Protein AF-A0A9N9ERG3-F1 (afdb_monomer)

Mean predicted aligned error: 7.63 Å

Radius of gyration: 19.67 Å; Cα contacts (8 Å, |Δi|>4): 181; chains: 1; bounding box: 53×33×53 Å

Structure (mmCIF, N/CA/C/O backbone):
data_AF-A0A9N9ERG3-F1
#
_entry.id   AF-A0A9N9ERG3-F1
#
loop_
_atom_site.group_PDB
_atom_site.id
_atom_site.type_symbol
_atom_site.label_atom_id
_atom_site.label_alt_id
_atom_site.label_comp_id
_atom_site.label_asym_id
_atom_site.label_entity_id
_atom_site.label_seq_id
_atom_site.pdbx_PDB_ins_code
_atom_site.Cartn_x
_atom_site.Cartn_y
_atom_site.Cartn_z
_atom_site.occupancy
_atom_site.B_iso_or_equiv
_atom_site.auth_seq_id
_atom_site.auth_comp_id
_atom_site.auth_asym_id
_atom_site.auth_atom_id
_atom_site.pdbx_PDB_model_num
ATOM 1 N N . MET A 1 1 ? -35.245 -17.825 -0.529 1.00 49.09 1 MET A N 1
ATOM 2 C CA . MET A 1 1 ? -34.546 -16.523 -0.475 1.00 49.09 1 MET A CA 1
ATOM 3 C C . MET A 1 1 ? -33.061 -16.810 -0.666 1.00 49.09 1 MET A C 1
ATOM 5 O O . MET A 1 1 ? -32.496 -17.499 0.174 1.00 49.09 1 MET A O 1
ATOM 9 N N . ILE A 1 2 ? -32.459 -16.436 -1.801 1.00 51.34 2 ILE A N 1
ATOM 10 C CA . ILE A 1 2 ? -31.019 -16.664 -2.017 1.00 51.34 2 ILE A CA 1
ATOM 11 C C . ILE A 1 2 ? -30.280 -15.790 -1.007 1.00 51.34 2 ILE A C 1
ATOM 13 O O . ILE A 1 2 ? -30.484 -14.579 -0.971 1.00 51.34 2 ILE A O 1
ATOM 17 N N . ASN A 1 3 ? -29.478 -16.407 -0.142 1.00 71.06 3 ASN A N 1
ATOM 18 C CA . ASN A 1 3 ? -28.693 -15.669 0.836 1.00 71.06 3 ASN A CA 1
ATOM 19 C C . ASN A 1 3 ? -27.702 -14.776 0.073 1.00 71.06 3 ASN A C 1
ATOM 21 O O . ASN A 1 3 ? -26.890 -15.270 -0.711 1.00 71.06 3 ASN A O 1
ATOM 25 N N . TYR A 1 4 ? -27.812 -13.463 0.294 1.00 69.50 4 TYR A N 1
ATOM 26 C CA . TYR A 1 4 ? -27.051 -12.407 -0.382 1.00 69.50 4 TYR A CA 1
ATOM 27 C C . TYR A 1 4 ? -25.543 -12.691 -0.424 1.00 69.50 4 TYR A C 1
ATOM 29 O O . TYR A 1 4 ? -24.882 -12.372 -1.408 1.00 69.50 4 TYR A O 1
ATOM 37 N N . ARG A 1 5 ? -25.009 -13.390 0.587 1.00 56.59 5 ARG A N 1
ATOM 38 C CA . ARG A 1 5 ? -23.606 -13.821 0.629 1.00 56.59 5 ARG A CA 1
ATOM 39 C C . ARG A 1 5 ? -23.226 -14.709 -0.560 1.00 56.59 5 ARG A C 1
ATOM 41 O O . ARG A 1 5 ? -22.202 -14.461 -1.180 1.00 56.59 5 ARG A O 1
ATOM 48 N N . TYR A 1 6 ? -24.062 -15.683 -0.930 1.00 62.88 6 TYR A N 1
ATOM 49 C CA . TYR A 1 6 ? -23.791 -16.554 -2.081 1.00 62.88 6 TYR A CA 1
ATOM 50 C C . TYR A 1 6 ? -23.903 -15.811 -3.408 1.00 62.88 6 TYR A C 1
ATOM 52 O O . TYR A 1 6 ? -23.139 -16.094 -4.323 1.00 62.88 6 TYR A O 1
ATOM 60 N N . PHE A 1 7 ? -24.821 -14.847 -3.507 1.00 69.75 7 PHE A N 1
ATOM 61 C CA . PHE A 1 7 ? -24.949 -14.016 -4.700 1.00 69.75 7 PHE A CA 1
ATOM 62 C C . PHE A 1 7 ? -23.702 -13.146 -4.906 1.00 69.75 7 PHE A C 1
ATOM 64 O O . PHE A 1 7 ? -23.138 -13.140 -5.996 1.00 69.75 7 PHE A O 1
ATOM 71 N N . VAL A 1 8 ? -23.210 -12.493 -3.849 1.00 67.94 8 VAL A N 1
ATOM 72 C CA . VAL A 1 8 ? -21.970 -11.702 -3.899 1.00 67.94 8 VAL A CA 1
ATOM 73 C C . VAL A 1 8 ? -20.762 -12.580 -4.229 1.00 67.94 8 VAL A C 1
ATOM 75 O O . VAL A 1 8 ? -19.983 -12.227 -5.111 1.00 67.94 8 VAL A O 1
ATOM 78 N N . SER A 1 9 ? -20.623 -13.747 -3.590 1.00 65.50 9 SER A N 1
ATOM 79 C CA . SER A 1 9 ? -19.542 -14.690 -3.908 1.00 65.50 9 SER A CA 1
ATOM 80 C C . SER A 1 9 ? -19.610 -15.184 -5.354 1.00 65.50 9 SER A C 1
ATOM 82 O O . SER A 1 9 ? -18.578 -15.287 -6.009 1.00 65.50 9 SER A O 1
ATOM 84 N N . PHE A 1 10 ? -20.807 -15.453 -5.875 1.00 73.06 10 PHE A N 1
ATOM 85 C CA . PHE A 1 10 ? -20.999 -15.861 -7.263 1.00 73.06 10 PHE A CA 1
ATOM 86 C C . PHE A 1 10 ? -20.605 -14.751 -8.243 1.00 73.06 10 PHE A C 1
ATOM 88 O O . PHE A 1 10 ? -19.828 -15.004 -9.158 1.00 73.06 10 PHE A O 1
ATOM 95 N N . VAL A 1 11 ? -21.071 -13.517 -8.024 1.00 74.12 11 VAL A N 1
ATOM 96 C CA . VAL A 1 11 ? -20.697 -12.360 -8.855 1.00 74.12 11 VAL A CA 1
ATOM 97 C C . VAL A 1 11 ? -19.183 -12.145 -8.832 1.00 74.12 11 VAL A C 1
ATOM 99 O O . VAL A 1 11 ? -18.580 -11.967 -9.887 1.00 74.12 11 VAL A O 1
ATOM 102 N N . PHE A 1 12 ? -18.552 -12.239 -7.660 1.00 73.06 12 PHE A N 1
ATOM 103 C CA . PHE A 1 12 ? -17.100 -12.137 -7.531 1.00 73.06 12 PHE A CA 1
ATOM 104 C C . PHE A 1 12 ? -16.368 -13.224 -8.330 1.00 73.06 12 PHE A C 1
ATOM 106 O O . PHE A 1 12 ? -15.439 -12.914 -9.069 1.00 73.06 12 PHE A O 1
ATOM 113 N N . LEU A 1 13 ? -16.803 -14.485 -8.238 1.00 73.69 13 LEU A N 1
ATOM 114 C CA . LEU A 1 13 ? -16.203 -15.593 -8.989 1.00 73.69 13 LEU A CA 1
ATOM 115 C C . LEU A 1 13 ? -16.383 -15.441 -10.504 1.00 73.69 13 LEU A C 1
ATOM 117 O O . LEU A 1 13 ? -15.464 -15.760 -11.253 1.00 73.69 13 LEU A O 1
ATOM 121 N N . VAL A 1 14 ? -17.530 -14.931 -10.959 1.00 77.38 14 VAL A N 1
ATOM 122 C CA . VAL A 1 14 ? -17.774 -14.641 -12.380 1.00 77.38 14 VAL A CA 1
ATOM 123 C C . VAL A 1 14 ? -16.864 -13.515 -12.870 1.00 77.38 14 VAL A C 1
ATOM 125 O O . VAL A 1 14 ? -16.261 -13.650 -13.932 1.00 77.38 14 VAL A O 1
ATOM 128 N N . LEU A 1 15 ? -16.713 -12.435 -12.097 1.00 72.81 15 LEU A N 1
ATOM 129 C CA . LEU A 1 15 ? -15.811 -11.331 -12.437 1.00 72.81 15 LEU A CA 1
ATOM 130 C C . LEU A 1 15 ? -14.350 -11.789 -12.459 1.00 72.81 15 LEU A C 1
ATOM 132 O O . LEU A 1 15 ? -13.647 -11.537 -13.435 1.00 72.81 15 LEU A O 1
ATOM 136 N N . LEU A 1 16 ? -13.913 -12.525 -11.435 1.00 72.38 16 LEU A N 1
ATOM 137 C CA . LEU A 1 16 ? -12.571 -13.098 -11.366 1.00 72.38 16 LEU A CA 1
ATOM 138 C C . LEU A 1 16 ? -12.318 -14.054 -12.539 1.00 72.38 16 LEU A C 1
ATOM 140 O O . LEU A 1 16 ? -11.294 -13.950 -13.207 1.00 72.38 16 LEU A O 1
ATOM 144 N N . GLY A 1 17 ? -13.266 -14.946 -12.829 1.00 74.81 17 GLY A N 1
ATOM 145 C CA . GLY A 1 17 ? -13.205 -15.858 -13.969 1.00 74.81 17 GLY A CA 1
ATOM 146 C C . GLY A 1 17 ? -13.148 -15.120 -15.306 1.00 74.81 17 GLY A C 1
ATOM 147 O O . GLY A 1 17 ? -12.366 -15.500 -16.172 1.00 74.81 17 GLY A O 1
ATOM 148 N N . GLY A 1 18 ? -13.905 -14.031 -15.461 1.00 74.94 18 GLY A N 1
ATOM 149 C CA . GLY A 1 18 ? -13.865 -13.168 -16.642 1.00 74.94 18 GLY A CA 1
ATOM 150 C C . GLY A 1 18 ? -12.514 -12.474 -16.826 1.00 74.94 18 GLY A C 1
ATOM 151 O O . GLY A 1 18 ? -11.973 -12.474 -17.932 1.00 74.94 18 GLY A O 1
ATOM 152 N N . VAL A 1 19 ? -11.923 -11.953 -15.746 1.00 68.88 19 VAL A N 1
ATOM 153 C CA . VAL A 1 19 ? -10.570 -11.373 -15.764 1.00 68.88 19 VAL A CA 1
ATOM 154 C C . VAL A 1 19 ? -9.543 -12.440 -16.146 1.00 68.88 19 VAL A C 1
ATOM 156 O O . VAL A 1 19 ? -8.759 -12.225 -17.069 1.00 68.88 19 VAL A O 1
ATOM 159 N N . LEU A 1 20 ? -9.595 -13.623 -15.528 1.00 71.94 20 LEU A N 1
ATOM 160 C CA . LEU A 1 20 ? -8.693 -14.731 -15.850 1.00 71.94 20 LEU A CA 1
ATOM 161 C C . LEU A 1 20 ? -8.855 -15.224 -17.296 1.00 71.94 20 LEU A C 1
ATOM 163 O O . LEU A 1 20 ? -7.867 -15.505 -17.969 1.00 71.94 20 LEU A O 1
ATOM 167 N N . PHE A 1 21 ? -10.085 -15.290 -17.805 1.00 75.62 21 PHE A N 1
ATOM 168 C CA . PHE A 1 21 ? -10.362 -15.684 -19.184 1.00 75.62 21 PHE A CA 1
ATOM 169 C C . PHE A 1 21 ? -9.862 -14.643 -20.191 1.00 75.62 21 PHE A C 1
ATOM 171 O O . PHE A 1 21 ? -9.368 -15.015 -21.255 1.00 75.62 21 PHE A O 1
ATOM 178 N N . SER A 1 22 ? -9.898 -13.350 -19.850 1.00 69.44 22 SER A N 1
ATOM 179 C CA . SER A 1 22 ? -9.386 -12.287 -20.725 1.00 69.44 22 SER A CA 1
ATOM 180 C C . SER A 1 22 ? -7.892 -12.456 -21.051 1.00 69.44 22 SER A C 1
ATOM 182 O O . SER A 1 22 ? -7.466 -12.171 -22.171 1.00 69.44 22 SER A O 1
ATOM 184 N N . PHE A 1 23 ? -7.117 -13.048 -20.137 1.00 68.44 23 PHE A N 1
ATOM 185 C CA . PHE A 1 23 ? -5.710 -13.399 -20.351 1.00 68.44 23 PHE A CA 1
ATOM 186 C C . PHE A 1 23 ? -5.481 -14.523 -21.363 1.00 68.44 23 PHE A C 1
ATOM 188 O O . PHE A 1 23 ? -4.406 -14.575 -21.958 1.00 68.44 23 PHE A O 1
ATOM 195 N N . SER A 1 24 ? -6.466 -15.400 -21.580 1.00 71.62 24 SER A N 1
ATOM 196 C CA . SER A 1 24 ? -6.374 -16.467 -22.590 1.00 71.62 24 SER A CA 1
ATOM 197 C C . SER A 1 24 ? -6.547 -15.948 -24.021 1.00 71.62 24 SER A C 1
ATOM 199 O O . SER A 1 24 ? -6.093 -16.582 -24.969 1.00 71.62 24 SER A O 1
ATOM 201 N N . ILE A 1 25 ? -7.176 -14.777 -24.172 1.00 72.81 25 ILE A N 1
ATOM 202 C CA . ILE A 1 25 ? -7.457 -14.132 -25.464 1.00 72.81 25 ILE A CA 1
ATOM 203 C C . ILE A 1 25 ? -6.421 -13.034 -25.769 1.00 72.81 25 ILE A C 1
ATOM 205 O O . ILE A 1 25 ? -6.227 -12.651 -26.925 1.00 72.81 25 ILE A O 1
ATOM 209 N N . ALA A 1 26 ? -5.734 -12.518 -24.746 1.00 69.19 26 ALA A N 1
ATOM 210 C CA . ALA A 1 26 ? -4.738 -11.467 -24.899 1.00 69.19 26 ALA A CA 1
ATOM 211 C C . ALA A 1 26 ? -3.523 -11.945 -25.714 1.00 69.19 26 ALA A C 1
ATOM 213 O O . ALA A 1 26 ? -2.863 -12.927 -25.376 1.00 69.19 26 ALA A O 1
ATOM 214 N N . ASN A 1 27 ? -3.180 -11.211 -26.777 1.00 74.94 27 ASN A N 1
ATOM 215 C CA . ASN A 1 27 ? -1.978 -11.496 -27.554 1.00 74.94 27 ASN A CA 1
ATOM 216 C C . ASN A 1 27 ? -0.732 -10.938 -26.847 1.00 74.94 27 ASN A C 1
ATOM 218 O O . ASN A 1 27 ? -0.372 -9.770 -27.015 1.00 74.94 27 ASN A O 1
ATOM 222 N N . LEU A 1 28 ? -0.071 -11.799 -26.077 1.00 71.62 28 LEU A N 1
ATOM 223 C CA . LEU A 1 28 ? 1.126 -11.475 -25.297 1.00 71.62 28 LEU A CA 1
ATOM 224 C C . LEU A 1 28 ? 2.304 -11.004 -26.147 1.00 71.62 28 LEU A C 1
ATOM 226 O O . LEU A 1 28 ? 3.124 -10.231 -25.665 1.00 71.62 28 LEU A O 1
ATOM 230 N N . SER A 1 29 ? 2.381 -11.413 -27.417 1.00 72.25 29 SER A N 1
ATOM 231 C CA . SER A 1 29 ? 3.496 -11.039 -28.294 1.00 72.25 29 SER A CA 1
ATOM 232 C C . SER A 1 29 ? 3.516 -9.545 -28.630 1.00 72.25 29 SER A C 1
ATOM 234 O O . SER A 1 29 ? 4.477 -9.065 -29.224 1.00 72.25 29 SER A O 1
ATOM 236 N N . LYS A 1 30 ? 2.437 -8.819 -28.313 1.00 79.94 30 LYS A N 1
ATOM 237 C CA . LYS A 1 30 ? 2.329 -7.370 -28.507 1.00 79.94 30 LYS A CA 1
ATOM 238 C C . LYS A 1 30 ? 2.752 -6.566 -27.278 1.00 79.94 30 LYS A C 1
ATOM 240 O O . LYS A 1 30 ? 2.826 -5.344 -27.379 1.00 79.94 30 LYS A O 1
ATOM 245 N N . PHE A 1 31 ? 2.994 -7.210 -26.134 1.00 80.19 31 PHE A N 1
ATOM 246 C CA . PHE A 1 31 ? 3.440 -6.491 -24.946 1.00 80.19 31 PHE A CA 1
ATOM 247 C C . PHE A 1 31 ? 4.912 -6.106 -25.089 1.00 80.19 31 PHE A C 1
ATOM 249 O O . PHE A 1 31 ? 5.731 -6.956 -25.444 1.00 80.19 31 PHE A O 1
ATOM 256 N N . PRO A 1 32 ? 5.260 -4.838 -24.821 1.00 83.50 32 PRO A N 1
ATOM 257 C CA . PRO A 1 32 ? 6.648 -4.419 -24.831 1.00 83.50 32 PRO A CA 1
ATOM 258 C C . PRO A 1 32 ? 7.428 -5.150 -23.737 1.00 83.50 32 PRO A C 1
ATOM 260 O O . PRO A 1 32 ? 6.878 -5.539 -22.698 1.00 83.50 32 PRO A O 1
ATOM 263 N N . SER A 1 33 ? 8.723 -5.325 -23.984 1.00 84.94 33 SER A N 1
ATOM 264 C CA . SER A 1 33 ? 9.629 -5.866 -22.981 1.00 84.94 33 SER A CA 1
ATOM 265 C C . SER A 1 33 ? 9.679 -4.939 -21.762 1.00 84.94 33 SER A C 1
ATOM 267 O O . SER A 1 33 ? 9.685 -3.714 -21.930 1.00 84.94 33 SER A O 1
ATOM 269 N N . PRO A 1 34 ? 9.723 -5.505 -20.548 1.00 85.12 34 PRO A N 1
ATOM 270 C CA . PRO A 1 34 ? 9.897 -4.720 -19.339 1.00 85.12 34 PRO A CA 1
ATOM 271 C C . PRO A 1 34 ? 11.279 -4.063 -19.323 1.00 85.12 34 PRO A C 1
ATOM 273 O O . PRO A 1 34 ? 12.239 -4.606 -19.879 1.00 85.12 34 PRO A O 1
ATOM 276 N N . VAL A 1 35 ? 11.383 -2.905 -18.673 1.00 90.00 35 VAL A N 1
ATOM 277 C CA . VAL A 1 35 ? 12.678 -2.283 -18.369 1.00 90.00 35 VAL A CA 1
ATOM 278 C C . VAL A 1 35 ? 13.158 -2.708 -16.985 1.00 90.00 35 VAL A C 1
ATOM 280 O O . VAL A 1 35 ? 12.412 -3.301 -16.209 1.00 90.00 35 VAL A O 1
ATOM 283 N N . ASN A 1 36 ? 14.420 -2.429 -16.673 1.00 91.38 36 ASN A N 1
ATOM 284 C CA . ASN A 1 36 ? 14.953 -2.658 -15.337 1.00 91.38 36 ASN A CA 1
ATOM 285 C C . ASN A 1 36 ? 14.873 -1.378 -14.503 1.00 91.38 36 ASN A C 1
ATOM 287 O O . ASN A 1 36 ? 15.086 -0.278 -15.015 1.00 91.38 36 ASN A O 1
ATOM 291 N N . ALA A 1 37 ? 14.634 -1.539 -13.204 1.00 87.62 37 ALA A N 1
ATOM 292 C CA . ALA A 1 37 ? 14.631 -0.455 -12.237 1.00 87.62 37 ALA A CA 1
ATOM 293 C C . ALA A 1 37 ? 15.997 0.240 -12.213 1.00 87.62 37 ALA A C 1
ATOM 295 O O . ALA A 1 37 ? 17.037 -0.418 -12.151 1.00 87.62 37 ALA A O 1
ATOM 296 N N . THR A 1 38 ? 16.006 1.571 -12.186 1.00 85.62 38 THR A N 1
ATOM 297 C CA . THR A 1 38 ? 17.251 2.360 -12.245 1.00 85.62 38 THR A CA 1
ATOM 298 C C . THR A 1 38 ? 18.206 2.095 -11.079 1.00 85.62 38 THR A C 1
ATOM 300 O O . THR A 1 38 ? 19.417 2.072 -11.284 1.00 85.62 38 THR A O 1
ATOM 303 N N . LEU A 1 39 ? 17.690 1.883 -9.863 1.00 87.06 39 LEU A N 1
ATOM 304 C CA . LEU A 1 39 ? 18.520 1.722 -8.661 1.00 87.06 39 LEU A CA 1
ATOM 305 C C . LEU A 1 39 ? 18.936 0.276 -8.376 1.00 87.06 39 LEU A C 1
ATOM 307 O O . LEU A 1 39 ? 20.017 0.046 -7.841 1.00 87.06 39 LEU A O 1
ATOM 311 N N . THR A 1 40 ? 18.086 -0.699 -8.698 1.00 88.69 40 THR A N 1
ATOM 312 C CA . THR A 1 40 ? 18.303 -2.106 -8.311 1.00 88.69 40 THR A CA 1
ATOM 313 C C . THR A 1 40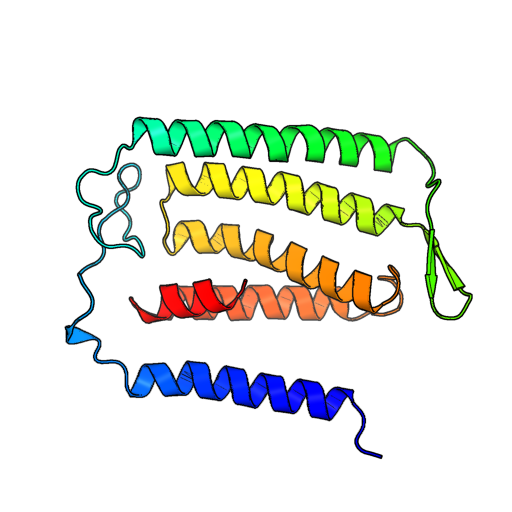 ? 18.527 -3.038 -9.495 1.00 88.69 40 THR A C 1
ATOM 315 O O . THR A 1 40 ? 18.936 -4.181 -9.302 1.00 88.69 40 THR A O 1
ATOM 318 N N . ASN A 1 41 ? 18.286 -2.558 -10.716 1.00 89.88 41 ASN A N 1
ATOM 319 C CA . ASN A 1 41 ? 18.400 -3.305 -11.964 1.00 89.88 41 ASN A CA 1
ATOM 320 C C . ASN A 1 41 ? 17.504 -4.563 -12.045 1.00 89.88 41 ASN A C 1
ATOM 322 O O . ASN A 1 41 ? 17.719 -5.417 -12.904 1.00 89.88 41 ASN A O 1
ATOM 326 N N . PHE A 1 42 ? 16.496 -4.690 -11.173 1.00 89.19 42 PHE A N 1
ATOM 327 C CA . PHE A 1 42 ? 15.490 -5.750 -11.268 1.00 89.19 42 PHE A CA 1
ATOM 328 C C . PHE A 1 42 ? 14.422 -5.419 -12.323 1.00 89.19 42 PHE A C 1
ATOM 330 O O . PHE A 1 42 ? 14.128 -4.239 -12.521 1.00 89.19 42 PHE A O 1
ATOM 337 N N . PRO A 1 43 ? 13.807 -6.429 -12.968 1.00 89.69 43 PRO A N 1
ATOM 338 C CA . PRO A 1 43 ? 12.744 -6.207 -13.948 1.00 89.69 43 PRO A CA 1
ATOM 339 C C . PRO A 1 43 ? 11.521 -5.493 -13.358 1.00 89.69 43 PRO A C 1
ATOM 341 O O . PRO A 1 43 ? 11.056 -5.848 -12.268 1.00 89.69 43 PRO A O 1
ATOM 344 N N . THR A 1 44 ? 10.973 -4.539 -14.110 1.00 91.62 44 THR A N 1
ATOM 345 C CA . THR A 1 44 ? 9.780 -3.756 -13.759 1.00 91.62 44 THR A CA 1
ATOM 346 C C . THR A 1 44 ? 8.574 -4.154 -14.611 1.00 91.62 44 THR A C 1
ATOM 348 O O . THR A 1 44 ? 8.649 -4.989 -15.508 1.00 91.62 44 THR A O 1
ATOM 351 N N . TRP A 1 45 ? 7.417 -3.588 -14.295 1.00 90.38 45 TRP A N 1
ATOM 352 C CA . TRP A 1 45 ? 6.121 -3.864 -14.905 1.00 90.38 45 TRP A CA 1
ATOM 353 C C . TRP A 1 45 ? 5.650 -2.751 -15.837 1.00 90.38 45 TRP A C 1
ATOM 355 O O . TRP A 1 45 ? 4.460 -2.628 -16.129 1.00 90.38 45 TRP A O 1
ATOM 365 N N . HIS A 1 46 ? 6.566 -1.907 -16.296 1.00 85.88 46 HIS A N 1
ATOM 366 C CA . HIS A 1 46 ? 6.267 -0.897 -17.295 1.00 85.88 46 HIS A CA 1
ATOM 367 C C . HIS A 1 46 ? 7.332 -0.920 -18.396 1.00 85.88 46 HIS A C 1
ATOM 369 O O . HIS A 1 46 ? 8.475 -1.312 -18.153 1.00 85.88 46 HIS A O 1
ATOM 375 N N . PRO A 1 47 ? 6.972 -0.521 -19.625 1.00 86.44 47 PRO A N 1
ATOM 376 C CA . PRO A 1 47 ? 7.954 -0.254 -20.664 1.00 86.44 47 PRO A CA 1
ATOM 377 C C . PRO A 1 47 ? 8.687 1.064 -20.402 1.00 86.44 47 PRO A C 1
ATOM 379 O O . PRO A 1 47 ? 8.361 1.818 -19.481 1.00 86.44 47 PRO A O 1
ATOM 382 N N . GLU A 1 48 ? 9.656 1.375 -21.258 1.00 85.50 48 GLU A N 1
ATOM 383 C CA . GLU A 1 48 ? 10.307 2.680 -21.261 1.00 85.50 48 GLU A CA 1
ATOM 384 C C . GLU A 1 48 ? 9.277 3.801 -21.485 1.00 85.50 48 GLU A C 1
ATOM 386 O O . GLU A 1 48 ? 8.504 3.784 -22.447 1.00 85.50 48 GLU A O 1
ATOM 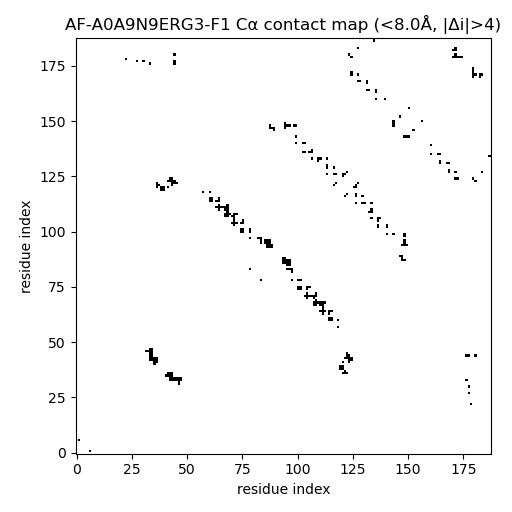391 N N . ILE A 1 49 ? 9.264 4.783 -20.582 1.00 86.06 49 ILE A N 1
ATOM 392 C CA . ILE A 1 49 ? 8.375 5.943 -20.665 1.00 86.06 49 ILE A CA 1
ATOM 393 C C . ILE A 1 49 ? 9.154 7.081 -21.325 1.00 86.06 49 ILE A C 1
ATOM 395 O O . ILE A 1 49 ? 10.070 7.656 -20.737 1.00 86.06 49 ILE A O 1
ATOM 399 N N . GLN A 1 50 ? 8.787 7.416 -22.561 1.00 88.31 50 GLN A N 1
ATOM 400 C CA . GLN A 1 50 ? 9.435 8.500 -23.298 1.00 88.31 50 GLN A CA 1
ATOM 401 C C . GLN A 1 50 ? 9.226 9.847 -22.599 1.00 88.31 50 GLN A C 1
ATOM 403 O O . GLN A 1 50 ? 8.124 10.163 -22.152 1.00 88.31 50 GLN A O 1
ATOM 408 N N . ASN A 1 51 ? 10.284 10.663 -22.550 1.00 88.94 51 ASN A N 1
ATOM 409 C CA . ASN A 1 51 ? 10.287 11.989 -21.918 1.00 88.94 51 ASN A CA 1
ATOM 410 C C . ASN A 1 51 ? 9.910 11.975 -20.424 1.00 88.94 51 ASN A C 1
ATOM 412 O O . ASN A 1 51 ? 9.380 12.959 -19.902 1.00 88.94 51 ASN A O 1
ATOM 416 N N . PHE A 1 52 ? 10.177 10.869 -19.722 1.00 88.38 52 PHE A N 1
ATOM 417 C CA . PHE A 1 52 ? 9.874 10.766 -18.301 1.00 88.38 52 PHE A CA 1
ATOM 418 C C . PHE A 1 52 ? 10.794 11.656 -17.463 1.00 88.38 52 PHE A C 1
ATOM 420 O O . PHE A 1 52 ? 12.007 11.455 -17.393 1.00 88.38 52 PHE A O 1
ATOM 427 N N . ASN A 1 53 ? 10.207 12.647 -16.795 1.00 93.50 53 ASN A N 1
ATOM 428 C CA . ASN A 1 53 ? 10.945 13.516 -15.891 1.00 93.50 53 ASN A CA 1
ATOM 429 C C . ASN A 1 53 ? 11.059 12.865 -14.504 1.00 93.50 53 ASN A C 1
ATOM 431 O O . ASN A 1 53 ? 10.200 13.053 -13.638 1.00 93.50 53 ASN A O 1
ATOM 435 N N . LEU A 1 54 ? 12.150 12.122 -14.301 1.00 90.19 54 LEU A N 1
ATOM 436 C CA . LEU A 1 54 ? 12.455 11.434 -13.041 1.00 90.19 54 LEU A CA 1
ATOM 437 C C . LEU A 1 54 ? 12.485 12.380 -11.837 1.00 90.19 54 LEU A C 1
ATOM 439 O O . LEU A 1 54 ? 12.035 12.013 -10.756 1.00 90.19 54 LEU A O 1
ATOM 443 N N . GLN A 1 55 ? 12.979 13.607 -12.018 1.00 93.69 55 GLN A N 1
ATOM 444 C CA . GLN A 1 55 ? 13.083 14.573 -10.928 1.00 93.69 55 GLN A CA 1
ATOM 445 C C . GLN A 1 55 ? 11.698 14.999 -10.430 1.00 93.69 55 GLN A C 1
ATOM 447 O O . GLN A 1 55 ? 11.444 14.947 -9.229 1.00 93.69 55 GLN A O 1
ATOM 452 N N . ILE A 1 56 ? 10.791 15.365 -11.343 1.00 95.25 56 ILE A N 1
ATOM 453 C CA . ILE A 1 56 ? 9.407 15.723 -10.994 1.00 95.25 56 ILE A CA 1
ATOM 454 C C . ILE A 1 56 ? 8.708 14.534 -10.331 1.00 95.25 56 ILE A C 1
ATOM 456 O O . ILE A 1 56 ? 8.063 14.699 -9.295 1.00 95.25 56 ILE A O 1
ATOM 460 N N . TRP A 1 57 ? 8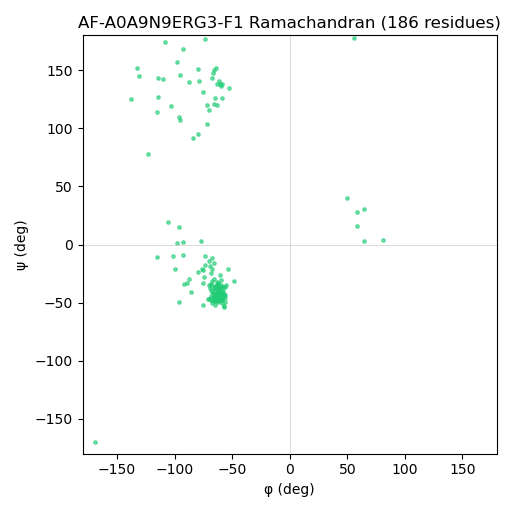.865 13.338 -10.898 1.00 91.75 57 TRP A N 1
ATOM 461 C CA . TRP A 1 57 ? 8.266 12.118 -10.366 1.00 91.75 57 TRP A CA 1
ATOM 462 C C . TRP A 1 57 ? 8.710 11.832 -8.927 1.00 91.75 57 TRP A C 1
ATOM 464 O O . TRP A 1 57 ? 7.873 11.678 -8.037 1.00 91.75 57 TRP A O 1
ATOM 474 N N . TYR A 1 58 ? 10.019 11.853 -8.665 1.00 94.00 58 TYR A N 1
ATOM 475 C CA . TYR A 1 58 ? 10.558 11.640 -7.323 1.00 94.00 58 TYR A CA 1
ATOM 476 C C . TYR A 1 58 ? 10.150 12.746 -6.350 1.00 94.00 58 TYR A C 1
ATOM 478 O O . TYR A 1 58 ? 9.824 12.443 -5.205 1.00 94.00 58 TYR A O 1
ATOM 486 N N . SER A 1 59 ? 10.089 14.010 -6.781 1.00 96.25 59 SER A N 1
ATOM 487 C CA . SER A 1 59 ? 9.587 15.098 -5.933 1.00 96.25 59 SER A CA 1
ATOM 488 C C . SER A 1 59 ? 8.134 14.875 -5.504 1.00 96.25 59 SER A C 1
ATOM 490 O O . SER A 1 59 ? 7.823 15.032 -4.322 1.00 96.25 59 SER A O 1
ATOM 492 N N . ILE A 1 60 ? 7.258 14.462 -6.426 1.00 95.69 60 ILE A N 1
ATOM 493 C CA . ILE A 1 60 ? 5.855 14.146 -6.119 1.00 95.69 60 ILE A CA 1
ATOM 494 C C . ILE A 1 60 ? 5.776 12.972 -5.142 1.00 95.69 60 ILE A C 1
ATOM 496 O O . ILE A 1 60 ? 5.050 13.046 -4.149 1.00 95.69 60 ILE A O 1
ATOM 500 N N . ILE A 1 61 ? 6.538 11.906 -5.384 1.00 95.38 61 ILE A N 1
ATOM 501 C CA . ILE A 1 61 ? 6.539 10.731 -4.512 1.00 95.38 61 ILE A CA 1
ATOM 502 C C . ILE A 1 61 ? 7.027 11.085 -3.106 1.00 95.38 61 ILE A C 1
ATOM 504 O O . ILE A 1 61 ? 6.372 10.732 -2.130 1.00 95.38 61 ILE A O 1
ATOM 508 N N . VAL A 1 62 ? 8.143 11.800 -2.968 1.00 96.38 62 VAL A N 1
ATOM 509 C CA . VAL A 1 62 ? 8.681 12.177 -1.651 1.00 96.38 62 VAL A CA 1
ATOM 510 C C . VAL A 1 62 ? 7.691 13.064 -0.897 1.00 96.38 62 VAL A C 1
ATOM 512 O O . VAL A 1 62 ? 7.415 12.823 0.279 1.00 96.38 62 VAL A O 1
ATOM 515 N N . PHE A 1 63 ? 7.110 14.055 -1.576 1.00 96.94 63 PHE A N 1
ATOM 516 C CA . PHE A 1 63 ? 6.128 14.948 -0.969 1.00 96.94 63 PHE A CA 1
ATOM 517 C C . PHE A 1 63 ? 4.870 14.198 -0.513 1.00 96.94 63 PHE A C 1
ATOM 519 O O . PHE A 1 63 ? 4.437 14.347 0.629 1.00 96.94 63 PHE A O 1
ATOM 526 N N . THR A 1 64 ? 4.306 13.343 -1.368 1.00 95.62 64 THR A N 1
ATOM 527 C CA . THR A 1 64 ? 3.127 12.532 -1.021 1.00 95.62 64 THR A CA 1
ATOM 528 C C . THR A 1 64 ? 3.429 11.526 0.087 1.00 95.62 64 THR A C 1
ATOM 530 O O . THR A 1 64 ? 2.618 11.373 0.995 1.00 95.62 64 THR A O 1
ATOM 533 N N . SER A 1 65 ? 4.618 10.918 0.090 1.00 97.38 65 SER A N 1
ATOM 534 C CA . SER A 1 65 ? 5.070 10.031 1.168 1.00 97.38 65 SER A CA 1
ATOM 535 C C . SER A 1 65 ? 5.091 10.754 2.511 1.00 97.38 65 SER A C 1
ATOM 537 O O . SER A 1 65 ? 4.586 10.235 3.505 1.00 97.38 65 SER A O 1
ATOM 539 N N . PHE A 1 66 ? 5.616 11.982 2.541 1.00 97.56 66 PHE A N 1
ATOM 540 C CA . PHE A 1 66 ? 5.635 12.812 3.743 1.00 97.56 66 PHE A CA 1
ATOM 541 C C . PHE A 1 66 ? 4.219 13.147 4.230 1.00 97.56 66 PHE A C 1
ATOM 543 O O . PHE A 1 66 ? 3.921 12.989 5.416 1.00 97.56 66 PHE A O 1
ATOM 550 N N . LEU A 1 67 ? 3.330 13.540 3.311 1.00 97.00 67 LEU A N 1
ATOM 551 C CA . LEU A 1 67 ? 1.925 13.837 3.610 1.00 97.00 67 LEU A CA 1
ATOM 552 C C . LEU A 1 67 ? 1.111 12.622 4.069 1.00 97.00 67 LEU A C 1
ATOM 554 O O . LEU A 1 67 ? 0.028 12.803 4.612 1.00 97.00 67 LEU A O 1
ATOM 558 N N . GLN A 1 68 ? 1.603 11.405 3.867 1.00 97.62 68 GLN A N 1
ATOM 559 C CA . GLN A 1 68 ? 0.963 10.184 4.350 1.00 97.62 68 GLN A CA 1
ATOM 560 C C . GLN A 1 68 ? 1.563 9.737 5.691 1.00 97.62 68 GLN A C 1
ATOM 562 O O . GLN A 1 68 ? 0.853 9.547 6.678 1.00 97.62 68 GLN A O 1
ATOM 567 N N . ILE A 1 69 ? 2.893 9.662 5.781 1.00 98.12 69 ILE A N 1
ATOM 568 C CA . ILE A 1 69 ? 3.584 9.168 6.979 1.00 98.12 69 ILE A CA 1
ATOM 569 C C . ILE A 1 69 ? 3.352 10.092 8.175 1.00 98.12 69 ILE A C 1
ATOM 571 O O . ILE A 1 69 ? 3.013 9.612 9.256 1.00 98.12 69 ILE A O 1
ATOM 575 N N . VAL A 1 70 ? 3.520 11.408 8.009 1.00 97.88 70 VAL A N 1
ATOM 576 C CA . VAL A 1 70 ? 3.448 12.341 9.144 1.00 97.88 70 VAL A CA 1
ATOM 577 C C . VAL A 1 70 ? 2.042 12.381 9.752 1.00 97.88 70 VAL A C 1
ATOM 579 O O . VAL A 1 70 ? 1.928 12.141 10.958 1.00 97.88 70 VAL A O 1
ATOM 582 N N . PRO A 1 71 ? 0.955 12.599 8.986 1.00 97.06 71 PRO A N 1
ATOM 583 C CA . PRO A 1 71 ? -0.395 12.534 9.540 1.00 97.06 71 PRO A CA 1
ATOM 584 C C . PRO A 1 71 ? -0.753 11.153 10.092 1.00 97.06 71 PRO A C 1
ATOM 586 O O . PRO A 1 71 ? -1.387 11.078 11.143 1.00 97.06 71 PRO A O 1
ATOM 589 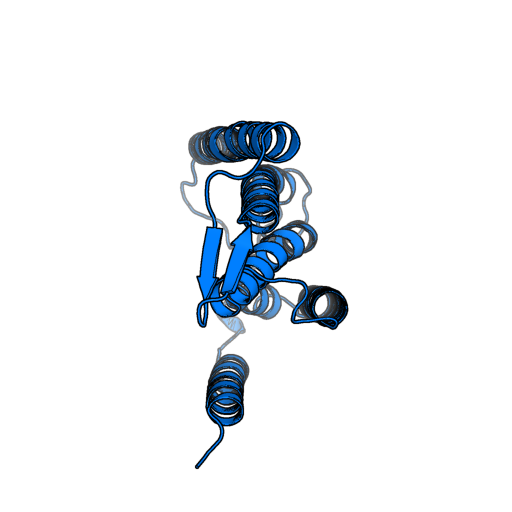N N . GLY A 1 72 ? -0.306 10.069 9.450 1.00 97.06 72 GLY A N 1
ATOM 590 C CA . GLY A 1 72 ? -0.505 8.711 9.951 1.00 97.06 72 GLY A CA 1
ATOM 591 C C . GLY A 1 72 ? 0.125 8.493 11.333 1.00 97.06 72 GLY A C 1
ATOM 592 O O . GLY A 1 72 ? -0.541 7.992 12.239 1.00 97.06 72 GLY A O 1
ATOM 593 N N . ILE A 1 73 ? 1.365 8.948 11.551 1.00 97.38 73 ILE A N 1
ATOM 594 C CA . ILE A 1 73 ? 2.030 8.897 12.866 1.00 97.38 73 ILE A CA 1
ATOM 595 C C . ILE A 1 73 ? 1.272 9.741 13.895 1.00 97.38 73 ILE A C 1
ATOM 597 O O . ILE A 1 73 ? 1.019 9.272 15.006 1.00 97.38 73 ILE A O 1
ATOM 601 N N . LEU A 1 74 ? 0.883 10.970 13.541 1.00 95.88 74 LEU A N 1
ATOM 602 C CA . LEU A 1 74 ? 0.127 11.849 14.438 1.00 95.88 74 LEU A CA 1
ATOM 603 C C . LEU A 1 74 ? -1.216 11.226 14.838 1.00 95.88 74 LEU A C 1
ATOM 605 O O . LEU A 1 74 ? -1.583 11.257 16.013 1.00 95.88 74 LEU A O 1
ATOM 609 N N . MET A 1 75 ? -1.918 10.605 13.889 1.00 93.44 75 MET A N 1
ATOM 610 C CA . MET A 1 75 ? -3.163 9.889 14.147 1.00 93.44 75 MET A CA 1
ATOM 611 C C . MET A 1 75 ? -2.931 8.676 15.050 1.00 93.44 75 MET A C 1
ATOM 613 O O . MET A 1 75 ? -3.687 8.472 16.000 1.00 93.44 75 MET A O 1
ATOM 617 N N . LEU A 1 76 ? -1.859 7.909 14.832 1.00 94.06 76 LEU A N 1
ATOM 618 C CA . LEU A 1 76 ? -1.516 6.777 15.691 1.00 94.06 76 LEU A CA 1
ATOM 619 C C . LEU A 1 76 ? -1.247 7.230 17.133 1.00 94.06 76 LEU A C 1
ATOM 621 O O . LEU A 1 76 ? -1.850 6.692 18.060 1.00 94.06 76 LEU A O 1
ATOM 625 N N . ILE A 1 77 ? -0.421 8.264 17.327 1.00 93.81 77 ILE A N 1
ATOM 626 C CA . ILE A 1 77 ? -0.148 8.858 18.647 1.00 93.81 77 ILE A CA 1
ATOM 627 C C . ILE A 1 77 ? -1.452 9.299 19.313 1.00 93.81 77 ILE A C 1
ATOM 629 O O . ILE A 1 77 ? -1.689 8.995 20.483 1.00 93.81 77 ILE A O 1
ATOM 633 N N . TRP A 1 78 ? -2.319 9.984 18.566 1.00 90.69 78 TRP A N 1
ATOM 634 C CA . TRP A 1 78 ? -3.594 10.466 19.082 1.00 90.69 78 TRP A CA 1
ATOM 635 C C . TRP A 1 78 ? -4.494 9.311 19.547 1.00 90.69 78 TRP A C 1
ATOM 637 O O . TRP A 1 78 ? -4.992 9.338 20.670 1.00 90.69 78 TRP A O 1
ATOM 647 N N . THR A 1 79 ? -4.625 8.250 18.743 1.00 89.50 79 THR A N 1
ATOM 648 C CA . THR A 1 79 ? -5.454 7.069 19.068 1.00 89.50 79 THR A CA 1
ATOM 649 C C . THR A 1 79 ? -4.917 6.201 20.208 1.00 89.50 79 THR A C 1
ATOM 651 O O . THR A 1 79 ? -5.658 5.381 20.750 1.00 89.50 79 THR A O 1
ATOM 654 N N . LEU A 1 80 ? -3.631 6.323 20.545 1.00 87.94 80 LEU A N 1
ATOM 655 C CA . LEU A 1 80 ? -3.024 5.638 21.688 1.00 87.94 80 LEU A CA 1
ATOM 656 C C . LEU A 1 80 ? -3.160 6.442 22.983 1.00 87.94 80 LEU A C 1
ATOM 658 O O . LEU A 1 80 ? -3.205 5.846 24.055 1.00 87.94 80 LEU A O 1
ATOM 662 N N . LYS A 1 81 ? -3.204 7.775 22.888 1.00 87.69 81 LYS A N 1
ATOM 663 C CA . LYS A 1 81 ? -3.190 8.676 24.045 1.00 87.69 81 LYS A CA 1
ATOM 664 C C . LYS A 1 81 ? -4.582 9.049 24.553 1.00 87.69 81 LYS A C 1
ATOM 666 O O . LYS A 1 81 ? -4.734 9.267 25.752 1.00 87.69 81 LYS A O 1
ATOM 671 N N . TYR A 1 82 ? -5.564 9.176 23.667 1.00 80.75 82 TYR A N 1
ATOM 672 C CA . TYR A 1 82 ? -6.883 9.699 24.019 1.00 80.75 82 TYR A CA 1
ATOM 673 C C . TYR A 1 82 ? -7.975 8.639 23.870 1.00 80.75 82 TYR A C 1
ATOM 675 O O . TYR A 1 82 ? -7.948 7.822 22.948 1.00 80.75 82 TYR A O 1
ATOM 683 N N . GLU A 1 83 ? -8.952 8.674 24.779 1.00 68.38 83 GLU A N 1
ATOM 684 C CA . GLU A 1 83 ? -10.173 7.878 24.661 1.00 68.38 83 GLU A CA 1
ATOM 685 C C . GLU A 1 83 ? -11.012 8.340 23.463 1.00 68.38 83 GLU A C 1
ATOM 687 O O . GLU A 1 83 ? -11.014 9.512 23.073 1.00 68.38 83 GLU A O 1
ATOM 692 N N . THR A 1 84 ? -11.713 7.398 22.837 1.00 66.44 84 THR A N 1
ATOM 693 C CA . THR A 1 84 ? -12.464 7.650 21.611 1.00 66.44 84 THR A CA 1
ATOM 694 C C . THR A 1 84 ? -13.703 8.494 21.873 1.00 66.44 84 THR A C 1
ATOM 696 O O . THR A 1 84 ? -14.629 8.065 22.552 1.00 66.44 84 THR A O 1
ATOM 699 N N . LEU A 1 85 ? -13.767 9.662 21.231 1.00 67.12 85 LEU A N 1
ATOM 700 C CA . LEU A 1 85 ? -14.984 10.480 21.179 1.00 67.12 85 LEU A CA 1
ATOM 701 C C . LEU A 1 85 ? -16.027 9.926 20.190 1.00 67.12 85 LEU A C 1
ATOM 703 O O . LEU A 1 85 ? -17.211 10.230 20.305 1.00 67.12 85 LEU A O 1
ATOM 707 N N . ASN A 1 86 ? -15.591 9.105 19.227 1.00 79.81 86 ASN A N 1
ATOM 708 C CA . ASN A 1 86 ? -16.418 8.617 18.125 1.00 79.81 86 ASN A CA 1
ATOM 709 C C . ASN A 1 86 ? -16.717 7.117 18.256 1.00 79.81 86 ASN A C 1
ATOM 711 O O . ASN A 1 86 ? -15.853 6.317 18.626 1.00 79.81 86 ASN A O 1
ATOM 715 N N . VAL A 1 87 ? -17.941 6.738 17.886 1.00 86.12 87 VAL A N 1
ATOM 716 C CA . VAL A 1 87 ? -18.425 5.353 17.876 1.00 86.12 87 VAL A CA 1
ATOM 717 C C . VAL A 1 87 ? -19.094 5.036 16.543 1.00 86.12 87 VAL A C 1
ATOM 719 O O . VAL A 1 87 ? -19.771 5.883 15.962 1.00 86.12 87 VAL A O 1
ATOM 722 N N . PHE A 1 88 ? -18.936 3.804 16.074 1.00 83.88 88 PHE A N 1
ATOM 723 C CA . PHE A 1 88 ? -19.805 3.234 15.054 1.00 83.88 88 PHE A CA 1
ATOM 724 C C . PHE A 1 88 ? -21.115 2.783 15.697 1.00 83.88 88 PHE A C 1
ATOM 726 O O . PHE A 1 88 ? -21.106 2.234 16.801 1.00 83.88 88 PHE A O 1
ATOM 733 N N . ILE A 1 89 ? -22.230 3.008 15.001 1.00 83.69 89 ILE A N 1
ATOM 734 C CA . ILE A 1 89 ? -23.556 2.535 15.405 1.00 83.69 89 ILE A CA 1
ATOM 735 C C . ILE A 1 89 ? -24.026 1.535 14.353 1.00 83.69 89 ILE A C 1
ATOM 737 O O . ILE A 1 89 ? -24.253 1.906 13.202 1.00 83.69 89 ILE A O 1
ATOM 741 N N . PHE A 1 90 ? -24.172 0.274 14.745 1.00 80.25 90 PHE A N 1
ATOM 742 C CA . PHE A 1 90 ? -24.650 -0.799 13.877 1.00 80.25 90 PHE A CA 1
ATOM 743 C C . PHE A 1 90 ? -25.624 -1.672 14.663 1.00 80.25 90 PHE A C 1
ATOM 745 O O . PHE A 1 90 ? -25.293 -2.131 15.749 1.00 80.25 90 PHE A O 1
ATOM 752 N N . ASN A 1 91 ? -26.847 -1.863 14.159 1.00 82.81 91 ASN A N 1
ATOM 753 C CA . ASN A 1 91 ? -27.916 -2.589 14.865 1.00 82.81 91 ASN A CA 1
ATOM 754 C C . ASN A 1 91 ? -28.145 -2.123 16.323 1.00 82.81 91 ASN A C 1
ATOM 756 O O . ASN A 1 91 ? -28.368 -2.941 17.208 1.00 82.81 91 ASN A O 1
ATOM 760 N N . ASN A 1 92 ? -28.090 -0.808 16.578 1.00 82.62 92 ASN A N 1
ATOM 761 C CA . ASN A 1 92 ? -28.159 -0.179 17.912 1.00 82.62 92 ASN A CA 1
ATOM 762 C C . ASN A 1 92 ? -27.001 -0.506 18.876 1.00 82.62 92 ASN A C 1
ATOM 764 O O . ASN A 1 92 ? -26.989 0.004 19.998 1.00 82.62 92 ASN A O 1
ATOM 768 N N . GLU A 1 93 ? -25.999 -1.270 18.448 1.00 83.88 93 GLU A N 1
ATOM 769 C CA . GLU A 1 93 ? -24.772 -1.491 19.207 1.00 83.88 93 GLU A CA 1
ATOM 770 C C . GLU A 1 93 ? -23.744 -0.397 18.900 1.00 83.88 93 GLU A C 1
ATOM 772 O O . GLU A 1 93 ? -23.592 0.042 17.756 1.00 83.88 93 GLU A O 1
ATOM 777 N N . LYS A 1 94 ? -23.035 0.054 19.942 1.00 86.25 94 LYS A N 1
ATOM 778 C CA . LYS A 1 94 ? -21.989 1.076 19.845 1.00 86.25 94 LYS A CA 1
ATOM 779 C C . LYS A 1 94 ? -20.618 0.420 19.918 1.00 86.25 94 LYS A C 1
ATOM 781 O O . LYS A 1 94 ? -20.276 -0.168 20.940 1.00 86.25 94 LYS A O 1
ATOM 786 N N . THR A 1 95 ? -19.818 0.584 18.870 1.00 84.94 95 THR A N 1
ATOM 787 C CA . THR A 1 95 ? -18.430 0.101 18.832 1.00 84.94 95 THR A CA 1
ATOM 788 C C . THR A 1 95 ? -17.463 1.286 18.770 1.00 84.94 95 THR A C 1
ATOM 790 O O . THR A 1 95 ? -17.614 2.132 17.887 1.00 84.94 95 THR A O 1
ATOM 793 N N . PRO A 1 96 ? -16.463 1.392 19.664 1.00 86.94 96 PRO A N 1
ATOM 794 C CA . PRO A 1 96 ? -15.465 2.461 19.602 1.00 86.94 96 PRO A CA 1
ATOM 795 C C . PRO A 1 96 ? -14.696 2.463 18.275 1.00 86.94 96 PRO A C 1
ATOM 797 O O . PRO A 1 96 ? -14.253 1.415 17.806 1.00 86.94 96 PRO A O 1
ATOM 800 N N . THR A 1 97 ? -14.447 3.638 17.690 1.00 87.12 97 THR A N 1
ATOM 801 C CA . THR A 1 97 ? -13.682 3.748 16.429 1.00 87.12 97 THR A CA 1
ATOM 802 C C . THR A 1 97 ? -12.168 3.581 16.617 1.00 87.12 97 THR A C 1
ATOM 804 O O . THR A 1 97 ? -11.413 3.700 15.655 1.00 87.12 97 THR A O 1
ATOM 807 N N . THR A 1 98 ? -11.686 3.291 17.833 1.00 85.88 98 THR A N 1
ATOM 808 C CA . THR A 1 98 ? -10.253 3.295 18.175 1.00 85.88 98 THR A CA 1
ATOM 809 C C . THR A 1 98 ? -9.453 2.370 17.271 1.00 85.88 98 THR A C 1
ATOM 811 O O . THR A 1 98 ? -8.436 2.769 16.709 1.00 85.88 98 THR A O 1
ATOM 814 N N . THR A 1 99 ? -9.913 1.129 17.118 1.00 84.94 99 THR A N 1
ATOM 815 C CA . THR A 1 99 ? -9.209 0.120 16.324 1.00 84.94 99 THR A CA 1
ATOM 816 C C . THR A 1 99 ? -9.232 0.460 14.840 1.00 84.94 99 THR A C 1
ATOM 818 O O . THR A 1 99 ? -8.216 0.325 14.164 1.00 84.94 99 THR A O 1
ATOM 821 N N . PHE A 1 100 ? -10.359 0.978 14.353 1.00 88.12 100 PHE A N 1
ATOM 822 C CA . PHE A 1 100 ? -10.480 1.474 12.988 1.00 88.12 100 PHE A CA 1
ATOM 823 C C . PHE A 1 100 ? -9.503 2.624 12.714 1.00 88.12 100 PHE A C 1
ATOM 825 O O . PHE A 1 100 ? -8.761 2.575 11.740 1.00 88.12 100 PHE A O 1
ATOM 832 N N . ASN A 1 101 ? -9.421 3.612 13.607 1.00 90.19 101 ASN A N 1
ATOM 833 C CA . ASN A 1 101 ? -8.504 4.740 13.451 1.00 90.19 101 ASN A CA 1
ATOM 834 C C . ASN A 1 101 ? -7.032 4.300 13.506 1.00 90.19 101 ASN A C 1
ATOM 836 O O . ASN A 1 101 ? -6.212 4.823 12.756 1.00 90.19 101 ASN A O 1
ATOM 840 N N . LYS A 1 102 ? -6.687 3.314 14.347 1.00 90.38 102 LYS A N 1
ATOM 841 C CA . LYS A 1 102 ? -5.341 2.711 14.365 1.00 90.38 102 LYS A CA 1
ATOM 842 C C . LYS A 1 102 ? -5.007 2.025 13.041 1.00 90.38 102 LYS A C 1
ATOM 844 O O . LYS A 1 102 ? -3.892 2.168 12.548 1.00 90.38 102 LYS A O 1
ATOM 849 N N . LEU A 1 103 ? -5.965 1.312 12.451 1.00 91.44 103 LEU A N 1
ATOM 850 C CA . LEU A 1 103 ? -5.791 0.681 11.142 1.00 91.44 103 LEU A CA 1
ATOM 851 C C . LEU A 1 103 ? -5.676 1.707 10.021 1.00 91.44 103 LEU A C 1
ATOM 853 O O . LEU A 1 103 ? -4.804 1.563 9.175 1.00 91.44 103 LE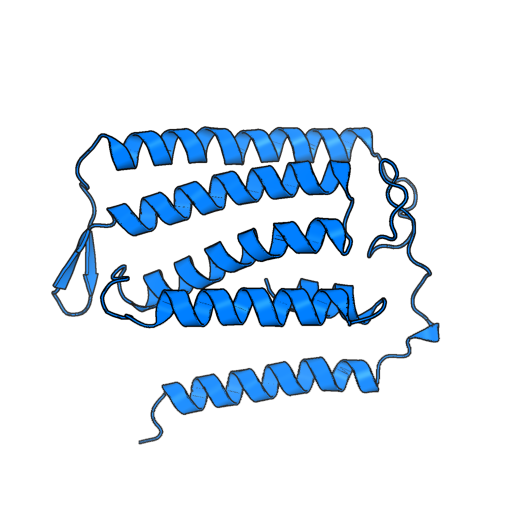U A O 1
ATOM 857 N N . LEU A 1 104 ? -6.481 2.769 10.051 1.00 93.00 104 LEU A N 1
ATOM 858 C CA . LEU A 1 104 ? -6.373 3.874 9.103 1.00 93.00 104 LEU A CA 1
ATOM 859 C C . LEU A 1 104 ? -5.016 4.587 9.224 1.00 93.00 104 LEU A C 1
ATOM 861 O O . LEU A 1 104 ? -4.453 5.029 8.226 1.00 93.00 104 LEU A O 1
ATOM 865 N N . ALA A 1 105 ? -4.463 4.661 10.438 1.00 95.12 105 ALA A N 1
ATOM 866 C CA . ALA A 1 105 ? -3.157 5.261 10.687 1.00 95.12 105 ALA A CA 1
ATOM 867 C C . ALA A 1 105 ? -2.047 4.384 10.118 1.00 95.12 105 ALA A C 1
ATOM 869 O O . ALA A 1 105 ? -1.184 4.879 9.396 1.00 95.12 105 ALA A O 1
ATOM 870 N N . GLY A 1 106 ? -2.116 3.076 10.383 1.00 95.12 106 GLY A N 1
ATOM 871 C CA . GLY A 1 106 ? -1.227 2.087 9.781 1.00 95.12 106 GLY A CA 1
ATOM 872 C C . GLY A 1 106 ? -1.296 2.101 8.254 1.00 95.12 106 GLY A C 1
ATOM 873 O O . GLY A 1 106 ? -0.251 2.138 7.613 1.00 95.12 106 GLY A O 1
ATOM 874 N N . TYR A 1 107 ? -2.502 2.163 7.684 1.00 95.12 107 TYR A N 1
ATOM 875 C CA . TYR A 1 107 ? -2.727 2.285 6.245 1.00 95.12 107 TYR A CA 1
ATOM 876 C C . TYR A 1 107 ? -2.040 3.523 5.670 1.00 95.12 107 TYR A C 1
ATOM 878 O O . TYR A 1 107 ? -1.221 3.383 4.773 1.00 95.12 107 TYR A O 1
ATOM 886 N N . SER A 1 108 ? -2.282 4.712 6.234 1.00 97.31 108 SER A N 1
ATOM 887 C CA . SER A 1 108 ? -1.667 5.955 5.752 1.00 97.31 108 SER A CA 1
ATOM 888 C C . SER A 1 108 ? -0.136 5.902 5.826 1.00 97.31 108 SER A C 1
ATOM 890 O O . SER A 1 108 ? 0.543 6.191 4.843 1.00 97.31 108 SER A O 1
ATOM 892 N N . ILE A 1 109 ? 0.436 5.420 6.937 1.00 97.44 109 ILE A N 1
ATOM 893 C CA . ILE A 1 109 ? 1.890 5.213 7.044 1.00 97.44 109 ILE A CA 1
ATOM 894 C C . ILE A 1 109 ? 2.377 4.249 5.955 1.00 97.44 109 ILE A C 1
ATOM 896 O O . ILE A 1 109 ? 3.360 4.539 5.271 1.00 97.44 109 ILE A O 1
ATOM 900 N N . MET A 1 110 ? 1.681 3.126 5.763 1.00 96.12 110 MET A N 1
ATOM 901 C CA . MET A 1 110 ? 2.031 2.125 4.762 1.00 96.12 110 MET A CA 1
ATOM 902 C C . MET A 1 110 ? 1.955 2.693 3.341 1.00 96.12 110 MET A C 1
ATOM 904 O O . MET A 1 110 ? 2.870 2.454 2.561 1.00 96.12 110 MET A O 1
ATOM 908 N N . THR A 1 111 ? 0.941 3.493 3.003 1.00 95.62 111 THR A N 1
ATOM 909 C CA . THR A 1 111 ? 0.825 4.175 1.703 1.00 95.62 111 THR A CA 1
ATOM 910 C C . THR A 1 111 ? 2.047 5.047 1.428 1.00 95.62 111 THR A C 1
ATOM 912 O O . THR A 1 111 ? 2.604 5.002 0.331 1.00 95.62 111 THR A O 1
ATOM 915 N N . GLY A 1 112 ? 2.530 5.790 2.427 1.00 96.69 112 GLY A N 1
ATOM 916 C CA . GLY A 1 112 ? 3.756 6.569 2.273 1.00 96.69 112 GLY A CA 1
ATOM 917 C C . GLY A 1 112 ? 5.021 5.709 2.165 1.00 96.69 112 GLY A C 1
ATOM 918 O O . GLY A 1 112 ? 5.897 6.012 1.360 1.00 96.69 112 GLY A O 1
ATOM 919 N N . ILE A 1 113 ? 5.112 4.596 2.902 1.00 95.94 113 ILE A N 1
ATOM 920 C CA . ILE A 1 113 ? 6.219 3.633 2.758 1.00 95.94 113 ILE A CA 1
ATOM 921 C C . ILE A 1 113 ? 6.224 3.012 1.355 1.00 95.94 113 ILE A C 1
ATOM 923 O O . ILE A 1 113 ? 7.290 2.887 0.752 1.00 95.94 113 ILE A O 1
ATOM 927 N N . ILE A 1 114 ? 5.061 2.654 0.807 1.00 95.25 114 ILE A N 1
ATOM 928 C CA . ILE A 1 114 ? 4.923 2.129 -0.559 1.00 95.25 114 ILE A CA 1
ATOM 929 C C . ILE A 1 114 ? 5.364 3.151 -1.595 1.00 95.25 114 ILE A C 1
ATOM 931 O O . ILE A 1 114 ? 6.081 2.798 -2.529 1.00 95.25 114 ILE A O 1
ATOM 935 N N . ALA A 1 115 ? 5.006 4.416 -1.408 1.00 94.81 115 ALA A N 1
ATOM 936 C CA . ALA A 1 115 ? 5.458 5.486 -2.278 1.00 94.81 115 ALA A CA 1
ATOM 937 C C . ALA A 1 115 ? 7.002 5.583 -2.280 1.00 94.81 115 ALA A C 1
ATOM 939 O O . ALA A 1 115 ? 7.609 5.541 -3.346 1.00 94.81 115 ALA A O 1
ATOM 940 N N . VAL A 1 116 ? 7.671 5.562 -1.121 1.00 94.56 116 VAL A N 1
ATOM 941 C CA . VAL A 1 116 ? 9.150 5.502 -1.059 1.00 94.56 116 VAL A CA 1
ATOM 942 C C . VAL A 1 116 ? 9.707 4.222 -1.694 1.00 94.56 116 VAL A C 1
ATOM 944 O O . VAL A 1 116 ? 10.689 4.265 -2.434 1.00 94.56 116 VAL A O 1
ATOM 947 N N . THR A 1 117 ? 9.070 3.081 -1.438 1.00 94.06 117 THR A N 1
ATOM 948 C CA . THR A 1 117 ? 9.447 1.772 -1.995 1.00 94.06 117 THR A CA 1
ATOM 949 C C . THR A 1 117 ? 9.440 1.791 -3.524 1.00 94.06 117 THR A C 1
ATOM 951 O O . THR A 1 117 ? 10.318 1.189 -4.141 1.00 94.06 117 THR A O 1
ATOM 954 N N . LEU A 1 118 ? 8.502 2.523 -4.133 1.00 93.19 118 LEU A N 1
ATOM 955 C CA . LEU A 1 118 ? 8.414 2.702 -5.580 1.00 93.19 118 LEU A CA 1
ATOM 956 C C . LEU A 1 118 ? 9.651 3.401 -6.157 1.00 93.19 118 LEU A C 1
ATOM 958 O O . LEU A 1 118 ? 10.066 3.065 -7.255 1.00 93.19 118 LEU A O 1
ATOM 962 N N . ILE A 1 119 ? 10.285 4.324 -5.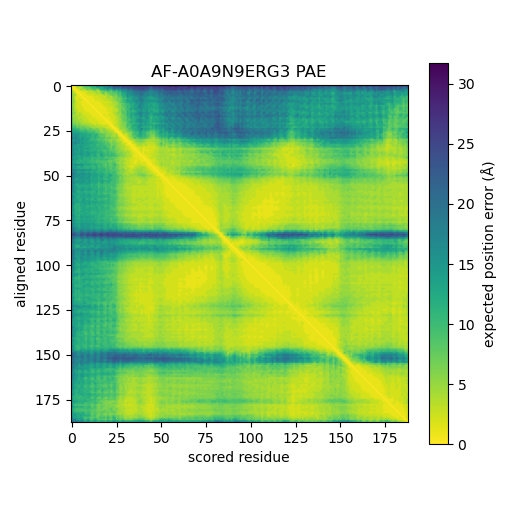429 1.00 92.12 119 ILE A N 1
ATOM 963 C CA . ILE A 1 119 ? 11.544 4.941 -5.884 1.00 92.12 119 ILE A CA 1
ATOM 964 C C . ILE A 1 119 ? 12.668 3.901 -5.908 1.00 92.12 119 ILE A C 1
ATOM 966 O O . ILE A 1 119 ? 13.473 3.884 -6.832 1.00 92.12 119 ILE A O 1
ATOM 970 N N . ILE A 1 120 ? 12.734 3.045 -4.884 1.00 91.31 120 ILE A N 1
ATOM 971 C CA . ILE A 1 120 ? 13.849 2.112 -4.679 1.00 91.31 120 ILE A CA 1
ATOM 972 C C . ILE A 1 120 ? 13.771 0.931 -5.649 1.00 91.31 120 ILE A C 1
ATOM 974 O O . ILE A 1 120 ? 14.752 0.598 -6.313 1.00 91.31 120 ILE A O 1
ATOM 978 N N . PHE A 1 121 ? 12.617 0.271 -5.702 1.00 92.56 121 PHE A N 1
ATOM 979 C CA . PHE A 1 121 ? 12.453 -0.985 -6.433 1.00 92.56 121 PHE A CA 1
ATOM 980 C C . PHE A 1 121 ? 11.773 -0.819 -7.787 1.00 92.56 121 PHE A C 1
ATOM 982 O O . PHE A 1 121 ? 11.767 -1.779 -8.556 1.00 92.56 121 PHE A O 1
ATOM 989 N N . ASP A 1 122 ? 11.233 0.371 -8.068 1.00 92.00 122 ASP A N 1
ATOM 990 C CA . ASP A 1 122 ? 10.325 0.618 -9.185 1.00 92.00 122 ASP A CA 1
ATOM 991 C C . ASP A 1 122 ? 9.093 -0.306 -9.145 1.00 92.00 122 ASP A C 1
ATOM 993 O O . ASP A 1 122 ? 8.926 -1.136 -8.246 1.00 92.00 122 ASP A O 1
ATOM 997 N N . LEU A 1 123 ? 8.163 -0.147 -10.080 1.00 90.81 123 LEU A N 1
ATOM 998 C CA . LEU A 1 123 ? 6.974 -0.986 -10.135 1.00 90.81 123 LEU A CA 1
ATOM 999 C C . LEU A 1 123 ? 7.370 -2.391 -10.608 1.00 90.81 123 LEU A C 1
ATOM 1001 O O . LEU A 1 123 ? 7.590 -2.593 -11.791 1.00 90.81 123 LEU A O 1
ATOM 1005 N N . GLY A 1 124 ? 7.444 -3.374 -9.716 1.00 91.31 124 GLY A N 1
ATOM 1006 C CA . GLY A 1 124 ? 7.838 -4.744 -10.059 1.00 91.31 124 GLY A CA 1
ATOM 1007 C C . GLY A 1 124 ? 7.591 -5.735 -8.925 1.00 91.31 124 GLY A C 1
ATOM 1008 O O . GLY A 1 124 ? 6.989 -5.398 -7.906 1.00 91.31 124 GLY A O 1
ATOM 1009 N N . LYS A 1 125 ? 8.097 -6.968 -9.055 1.00 89.75 125 LYS A N 1
ATOM 1010 C CA . LYS A 1 125 ? 7.860 -8.039 -8.063 1.00 89.75 125 LYS A CA 1
ATOM 1011 C C . LYS A 1 125 ? 8.373 -7.710 -6.656 1.00 89.75 125 LYS A C 1
ATOM 1013 O O . LYS A 1 125 ? 7.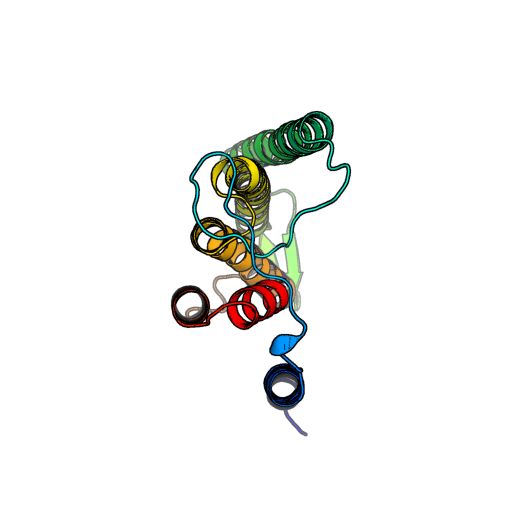731 -8.070 -5.671 1.00 89.75 125 LYS A O 1
ATOM 1018 N N . LEU A 1 126 ? 9.511 -7.020 -6.548 1.00 88.69 126 LEU A N 1
ATOM 1019 C CA . LEU A 1 126 ? 10.049 -6.607 -5.246 1.00 88.69 126 LEU A CA 1
ATOM 1020 C C . LEU A 1 126 ? 9.163 -5.556 -4.581 1.00 88.69 126 LEU A C 1
ATOM 1022 O O . LEU A 1 126 ? 8.800 -5.719 -3.418 1.00 88.69 126 LEU A O 1
ATOM 1026 N N . PHE A 1 127 ? 8.741 -4.538 -5.331 1.00 92.06 127 PHE A N 1
ATOM 1027 C CA . PHE A 1 127 ? 7.743 -3.577 -4.869 1.00 92.06 127 PHE A CA 1
ATOM 1028 C C . PHE A 1 127 ? 6.446 -4.271 -4.442 1.00 92.06 127 PHE A C 1
ATOM 1030 O O . PHE A 1 127 ? 5.912 -3.984 -3.371 1.00 92.06 127 PHE A O 1
ATOM 1037 N N . ALA A 1 128 ? 5.983 -5.241 -5.231 1.00 90.12 128 ALA A N 1
ATOM 1038 C CA . ALA A 1 128 ? 4.758 -5.974 -4.958 1.00 90.12 128 ALA A CA 1
ATOM 1039 C C . ALA A 1 128 ? 4.787 -6.683 -3.602 1.00 90.12 128 ALA A C 1
ATOM 1041 O O . ALA A 1 128 ? 3.800 -6.635 -2.879 1.00 90.12 128 ALA A O 1
ATOM 1042 N N . SER A 1 129 ? 5.923 -7.269 -3.208 1.00 85.25 129 SER A N 1
ATOM 1043 C CA . SER A 1 129 ? 6.058 -7.936 -1.903 1.00 85.25 129 SER A CA 1
ATOM 1044 C C . SER A 1 129 ? 5.696 -7.032 -0.715 1.00 85.25 129 SER A C 1
ATOM 1046 O O . SER A 1 129 ? 5.095 -7.495 0.253 1.00 85.25 129 SER A O 1
ATOM 1048 N N . LEU A 1 130 ? 5.992 -5.734 -0.818 1.00 88.25 130 LEU A N 1
ATOM 1049 C CA . LEU A 1 130 ? 5.626 -4.735 0.182 1.00 88.25 130 LEU A CA 1
ATOM 1050 C C . LEU A 1 130 ? 4.215 -4.201 -0.059 1.00 88.25 130 LEU A C 1
ATOM 1052 O O . LEU A 1 130 ? 3.446 -4.041 0.886 1.00 88.25 130 LEU A O 1
ATOM 1056 N N . ALA A 1 131 ? 3.843 -3.957 -1.313 1.00 91.06 131 ALA A N 1
ATOM 1057 C CA . ALA A 1 131 ? 2.546 -3.394 -1.669 1.00 91.06 131 ALA A CA 1
ATOM 1058 C C . ALA A 1 131 ? 1.364 -4.341 -1.372 1.00 91.06 131 ALA A C 1
ATOM 1060 O O . ALA A 1 131 ? 0.260 -3.876 -1.106 1.00 91.06 131 ALA A O 1
ATOM 1061 N N . ILE A 1 132 ? 1.599 -5.650 -1.251 1.00 90.75 132 ILE A N 1
ATOM 1062 C CA . ILE A 1 132 ? 0.614 -6.602 -0.710 1.00 90.75 132 ILE A CA 1
ATOM 1063 C C . ILE A 1 132 ? 0.195 -6.231 0.720 1.00 90.75 132 ILE A C 1
ATOM 1065 O O . ILE A 1 132 ? -0.978 -6.363 1.068 1.00 90.75 132 ILE A O 1
ATOM 1069 N N . MET A 1 133 ? 1.115 -5.716 1.545 1.00 88.44 133 MET A N 1
ATOM 1070 C CA . MET A 1 133 ? 0.786 -5.259 2.901 1.00 88.44 133 MET A CA 1
ATOM 1071 C C . MET A 1 133 ? -0.106 -4.014 2.883 1.00 88.44 133 MET A C 1
ATOM 1073 O O . MET A 1 133 ? -0.940 -3.855 3.768 1.00 88.44 133 MET A O 1
ATOM 1077 N N . HIS A 1 134 ? 0.031 -3.149 1.876 1.00 91.19 134 HIS A N 1
ATOM 1078 C CA . HIS A 1 134 ? -0.866 -2.011 1.672 1.00 91.19 134 HIS A CA 1
ATOM 1079 C C . HIS A 1 134 ? -2.276 -2.470 1.288 1.00 91.19 134 HIS A C 1
ATOM 1081 O O . HIS A 1 134 ? -3.235 -2.105 1.966 1.00 91.19 134 HIS A O 1
ATOM 1087 N N . ASN A 1 135 ? -2.394 -3.351 0.289 1.00 88.81 135 ASN A N 1
ATOM 1088 C CA . ASN A 1 135 ? -3.683 -3.913 -0.138 1.00 88.81 135 ASN A CA 1
ATOM 1089 C C . ASN A 1 135 ? -4.371 -4.669 1.013 1.00 88.81 135 ASN A C 1
ATOM 1091 O O . ASN A 1 135 ? -5.587 -4.627 1.189 1.00 88.81 135 ASN A O 1
ATOM 1095 N N . TYR A 1 136 ? -3.581 -5.319 1.868 1.00 87.06 136 TYR A N 1
ATOM 1096 C CA . TYR A 1 136 ? -4.069 -5.958 3.081 1.00 87.06 136 TYR A CA 1
ATOM 1097 C C . TYR A 1 136 ? -4.781 -4.982 4.040 1.00 87.06 136 TYR A C 1
ATOM 1099 O O . TYR A 1 136 ? -5.862 -5.301 4.548 1.00 87.06 136 TYR A O 1
ATOM 1107 N N . PHE A 1 137 ? -4.224 -3.787 4.270 1.00 90.19 137 PHE A N 1
ATOM 1108 C CA . PHE A 1 137 ? -4.889 -2.764 5.082 1.00 90.19 137 PHE A CA 1
ATOM 1109 C C . PHE A 1 137 ? -6.231 -2.340 4.473 1.00 90.19 137 PHE A C 1
ATOM 1111 O O . PHE A 1 137 ? -7.212 -2.230 5.210 1.00 90.19 137 PHE A O 1
ATOM 1118 N N . GLU A 1 138 ? -6.302 -2.150 3.153 1.00 88.19 138 GLU A N 1
ATOM 1119 C CA . GLU A 1 138 ? -7.542 -1.785 2.453 1.00 88.19 138 GLU A CA 1
ATOM 1120 C C . GLU A 1 13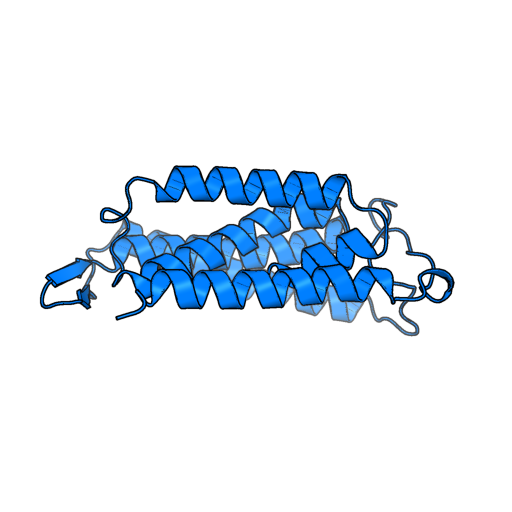8 ? -8.630 -2.842 2.659 1.00 88.19 138 GLU A C 1
ATOM 1122 O O . GLU A 1 138 ? -9.754 -2.517 3.051 1.00 88.19 138 GLU A O 1
ATOM 1127 N N . VAL A 1 139 ? -8.282 -4.120 2.483 1.00 85.06 139 VAL A N 1
ATOM 1128 C CA . VAL A 1 139 ? -9.207 -5.243 2.678 1.00 85.06 139 VAL A CA 1
ATOM 1129 C C . VAL A 1 139 ? -9.746 -5.273 4.108 1.00 85.06 139 VAL A C 1
ATOM 1131 O O . VAL A 1 139 ? -10.960 -5.381 4.301 1.00 85.06 139 VAL A O 1
ATOM 1134 N N . ILE A 1 140 ? -8.888 -5.134 5.124 1.00 86.25 140 ILE A N 1
ATOM 1135 C CA . ILE A 1 140 ? -9.347 -5.105 6.521 1.00 86.25 140 ILE A CA 1
ATOM 1136 C C . ILE A 1 140 ? -10.242 -3.900 6.794 1.00 86.25 140 ILE A C 1
ATOM 1138 O O . ILE A 1 140 ? -11.268 -4.049 7.458 1.00 86.25 140 ILE A O 1
ATOM 1142 N N . ILE A 1 141 ? -9.872 -2.716 6.305 1.00 88.62 141 ILE A N 1
ATOM 1143 C CA . ILE A 1 141 ? -10.657 -1.492 6.491 1.00 88.62 141 ILE A CA 1
ATOM 1144 C C . ILE A 1 141 ? -12.051 -1.664 5.875 1.00 88.62 141 ILE A C 1
ATOM 1146 O O . ILE A 1 141 ? -13.045 -1.345 6.528 1.00 88.62 141 ILE A O 1
ATOM 1150 N N . MET A 1 142 ? -12.152 -2.234 4.672 1.00 86.31 142 MET A N 1
ATOM 1151 C CA . MET A 1 142 ? -13.437 -2.523 4.028 1.00 86.31 142 MET A CA 1
ATOM 1152 C C . MET A 1 142 ? -14.281 -3.525 4.825 1.00 86.31 142 MET A C 1
ATOM 1154 O O . MET A 1 142 ? -15.473 -3.290 5.034 1.00 86.31 142 MET A O 1
ATOM 1158 N N . ILE A 1 143 ? -13.678 -4.617 5.311 1.00 82.44 143 ILE A N 1
ATOM 1159 C CA . ILE A 1 143 ? -14.377 -5.601 6.154 1.00 82.44 143 ILE A CA 1
ATOM 1160 C C . ILE A 1 143 ? -14.897 -4.931 7.428 1.00 82.44 143 ILE A C 1
ATOM 1162 O O . ILE A 1 143 ? -16.046 -5.145 7.812 1.00 82.44 143 ILE A O 1
ATOM 1166 N N . LEU A 1 144 ? -14.082 -4.082 8.052 1.00 84.19 144 LEU A N 1
ATOM 1167 C CA . LEU A 1 144 ? -14.467 -3.349 9.249 1.00 84.19 144 LEU A CA 1
ATOM 1168 C C . LEU A 1 144 ? -15.643 -2.415 9.020 1.00 84.19 144 LEU A C 1
ATOM 1170 O O . LEU A 1 144 ? -16.581 -2.423 9.814 1.00 84.19 144 LEU A O 1
ATOM 1174 N N . LEU A 1 145 ? -15.612 -1.632 7.944 1.00 85.38 145 LEU A N 1
ATOM 1175 C CA . LEU A 1 145 ? -16.718 -0.748 7.584 1.00 85.38 145 LEU A CA 1
ATOM 1176 C C . LEU A 1 145 ? -18.006 -1.546 7.359 1.00 85.38 145 LEU A C 1
ATOM 1178 O O . LEU A 1 145 ? -19.066 -1.147 7.838 1.00 85.38 145 LEU A O 1
ATOM 1182 N N . HIS A 1 146 ? -17.911 -2.709 6.709 1.00 82.12 146 HIS A N 1
ATOM 1183 C CA . HIS A 1 146 ? -19.055 -3.595 6.502 1.00 82.12 146 HIS A CA 1
ATOM 1184 C C . HIS A 1 146 ? -19.609 -4.189 7.811 1.00 82.12 146 HIS A C 1
ATOM 1186 O O . HIS A 1 146 ? -20.804 -4.457 7.910 1.00 82.12 146 HIS A O 1
ATOM 1192 N N . GLN A 1 147 ? -18.758 -4.381 8.820 1.00 78.94 147 GLN A N 1
ATOM 1193 C CA . GLN A 1 147 ? -19.109 -4.954 10.125 1.00 78.94 147 GLN A CA 1
ATOM 1194 C C . GLN A 1 147 ? -19.396 -3.895 11.202 1.00 78.94 147 GLN A C 1
ATOM 1196 O O . GLN A 1 147 ? -19.400 -4.212 12.392 1.00 78.94 147 GLN A O 1
ATOM 1201 N N . GLY A 1 148 ? -19.612 -2.632 10.819 1.00 81.12 148 GLY A N 1
ATOM 1202 C CA . GLY A 1 148 ? -19.899 -1.560 11.776 1.00 81.12 148 GLY A CA 1
ATOM 1203 C C . GLY A 1 148 ? -18.733 -1.263 12.726 1.00 81.12 148 GLY A C 1
ATOM 1204 O O . GLY A 1 148 ? -18.952 -0.895 13.875 1.00 81.12 148 GLY A O 1
ATOM 1205 N N . GLY A 1 149 ? -17.494 -1.470 12.276 1.00 77.25 149 GLY A N 1
ATOM 1206 C CA . GLY A 1 149 ? -16.272 -1.182 13.028 1.00 77.25 149 GLY A CA 1
ATOM 1207 C C . GLY A 1 149 ? -15.864 -2.235 14.059 1.00 77.25 149 GLY A C 1
ATOM 1208 O O . GLY A 1 149 ? -14.875 -2.029 14.764 1.00 77.25 149 GLY A O 1
ATOM 1209 N N . ASN A 1 150 ? -16.581 -3.356 14.153 1.00 73.00 150 ASN A N 1
ATOM 1210 C CA . ASN A 1 150 ? -16.289 -4.410 15.117 1.00 73.00 150 ASN A CA 1
ATOM 1211 C C . ASN A 1 150 ? -15.416 -5.512 14.491 1.00 73.00 150 ASN A C 1
ATOM 1213 O O . ASN A 1 150 ? -15.897 -6.305 13.695 1.00 73.00 150 ASN A O 1
ATOM 1217 N N . LEU A 1 151 ? -14.130 -5.580 14.862 1.00 65.94 151 LEU A N 1
ATOM 1218 C CA . LEU A 1 151 ? -13.249 -6.693 14.460 1.00 65.94 151 LEU A CA 1
ATOM 1219 C C . LEU A 1 151 ? -13.547 -7.989 15.226 1.00 65.94 151 LEU A C 1
ATOM 1221 O O . LEU A 1 151 ? -13.278 -9.076 14.720 1.00 65.94 151 LEU A O 1
ATOM 1225 N N . ALA A 1 152 ? -14.064 -7.886 16.453 1.00 63.81 152 ALA A N 1
ATOM 1226 C CA . ALA A 1 152 ? -14.238 -9.026 17.350 1.00 63.81 152 ALA A CA 1
ATOM 1227 C C . ALA A 1 152 ? -15.397 -9.942 16.930 1.00 63.81 152 ALA A C 1
ATOM 1229 O O . ALA A 1 152 ? -15.450 -11.097 17.336 1.00 63.81 152 ALA A O 1
ATOM 1230 N N . THR A 1 153 ? -16.308 -9.466 16.079 1.00 62.97 153 THR A N 1
ATOM 1231 C CA . THR A 1 153 ? -17.367 -10.299 15.489 1.00 62.97 153 THR A CA 1
ATOM 1232 C C . THR A 1 153 ? -16.837 -11.305 14.470 1.00 62.97 153 THR A C 1
ATOM 1234 O O . THR A 1 153 ? -17.557 -12.241 14.120 1.00 62.97 153 THR A O 1
ATOM 1237 N N . ASN A 1 154 ? -15.590 -11.168 14.002 1.00 65.81 154 ASN A N 1
ATOM 1238 C CA . ASN A 1 154 ? -15.001 -12.060 13.010 1.00 65.81 154 ASN A CA 1
ATOM 1239 C C . ASN A 1 154 ? -13.698 -12.700 13.508 1.00 65.81 154 ASN A C 1
ATOM 1241 O O . ASN A 1 154 ? -12.603 -12.328 13.086 1.00 65.81 154 ASN A O 1
ATOM 1245 N N . ASN A 1 155 ? -13.828 -13.725 14.356 1.00 65.88 155 ASN A N 1
ATOM 1246 C CA . ASN A 1 155 ? -12.704 -14.483 14.932 1.00 65.88 155 ASN A CA 1
ATOM 1247 C C . ASN A 1 155 ? -11.716 -15.050 13.892 1.00 65.88 155 ASN A C 1
ATOM 1249 O O . ASN A 1 155 ? -10.565 -15.319 14.226 1.00 65.88 155 ASN A O 1
ATOM 1253 N N . ASN A 1 156 ? -12.132 -15.197 12.630 1.00 73.06 156 ASN A N 1
ATOM 1254 C CA . ASN A 1 156 ? -11.304 -15.763 11.563 1.00 73.06 156 ASN A CA 1
ATOM 1255 C C . ASN A 1 156 ? -10.622 -14.700 10.689 1.00 73.06 156 ASN A C 1
ATOM 1257 O O . ASN A 1 156 ? -9.917 -15.056 9.744 1.00 73.06 156 ASN A O 1
ATOM 1261 N N . ILE A 1 157 ? -10.804 -13.402 10.969 1.00 74.00 157 ILE A N 1
ATOM 1262 C CA . ILE A 1 157 ? -10.293 -12.334 10.100 1.00 74.00 157 ILE A CA 1
ATOM 1263 C C . ILE A 1 157 ? -8.776 -12.414 9.927 1.00 74.00 157 ILE A C 1
ATOM 1265 O O . ILE A 1 157 ? -8.287 -12.298 8.808 1.00 74.00 157 ILE A O 1
ATOM 1269 N N . LEU A 1 158 ? -8.040 -12.717 10.998 1.00 72.19 158 LEU A N 1
ATOM 1270 C CA . LEU A 1 158 ? -6.583 -12.845 10.973 1.00 72.19 158 LEU A CA 1
ATOM 1271 C C . LEU A 1 158 ? -6.128 -14.068 10.158 1.00 72.19 158 LEU A C 1
ATOM 1273 O O . LEU A 1 158 ? -5.137 -14.003 9.438 1.00 72.19 158 LEU A O 1
ATOM 1277 N N . GLN A 1 159 ? -6.893 -15.161 10.191 1.00 72.44 159 GLN A N 1
ATOM 1278 C CA . GLN A 1 159 ? -6.621 -16.337 9.367 1.00 72.44 159 GLN A CA 1
ATOM 1279 C C . GLN A 1 159 ? -6.861 -16.046 7.879 1.00 72.44 159 GLN A C 1
ATOM 1281 O O . GLN A 1 159 ? -5.996 -16.336 7.055 1.00 72.44 159 GLN A O 1
ATOM 1286 N N . TYR A 1 160 ? -7.994 -15.428 7.525 1.00 77.12 160 TYR A N 1
ATOM 1287 C CA . TYR A 1 160 ? -8.281 -15.037 6.138 1.00 77.12 160 TYR A CA 1
ATOM 1288 C C . TYR A 1 160 ? -7.268 -14.027 5.601 1.00 77.12 160 TYR A C 1
ATOM 1290 O O . TYR A 1 160 ? -6.893 -14.093 4.436 1.00 77.12 160 TYR A O 1
ATOM 1298 N N . SER A 1 161 ? -6.780 -13.149 6.470 1.00 77.31 161 SER A N 1
ATOM 1299 C CA . SER A 1 161 ? -5.735 -12.170 6.179 1.00 77.31 161 SER A CA 1
ATOM 1300 C C . SER A 1 161 ? -4.412 -12.822 5.783 1.00 77.31 161 SER A C 1
ATOM 1302 O O . SER A 1 161 ? -3.840 -12.491 4.747 1.00 77.31 161 SER A O 1
ATOM 1304 N N . ILE A 1 162 ? -3.949 -13.794 6.574 1.00 77.75 162 ILE A N 1
ATOM 1305 C CA . ILE A 1 162 ? -2.724 -14.547 6.275 1.00 77.75 162 ILE A CA 1
ATOM 1306 C C . ILE A 1 162 ? -2.893 -15.336 4.974 1.00 77.75 162 ILE A C 1
ATOM 1308 O O . ILE A 1 162 ? -2.010 -15.309 4.122 1.00 77.75 162 ILE A O 1
ATOM 1312 N N . ILE A 1 163 ? -4.038 -16.003 4.795 1.00 79.62 163 ILE A N 1
ATOM 1313 C CA . ILE A 1 163 ? -4.336 -16.757 3.570 1.00 79.62 163 ILE A CA 1
ATOM 1314 C C . ILE A 1 163 ? -4.324 -15.831 2.348 1.00 79.62 163 ILE A C 1
ATOM 1316 O O . ILE A 1 163 ? -3.709 -16.176 1.342 1.00 79.62 163 ILE A O 1
ATOM 1320 N N . TYR A 1 164 ? -4.947 -14.652 2.440 1.00 82.69 164 TYR A N 1
ATOM 1321 C CA . TYR A 1 164 ? -4.935 -13.644 1.381 1.00 82.69 164 TYR A CA 1
ATOM 1322 C C . TYR A 1 164 ? -3.503 -13.236 1.020 1.00 82.69 164 TYR A C 1
ATOM 1324 O O . TYR A 1 164 ? -3.116 -13.376 -0.139 1.00 82.69 164 TYR A O 1
ATOM 1332 N N . ILE A 1 165 ? -2.698 -12.819 2.006 1.00 85.06 165 ILE A N 1
ATOM 1333 C CA . ILE A 1 165 ? -1.308 -12.395 1.782 1.00 85.06 165 ILE A CA 1
ATOM 1334 C C . ILE A 1 165 ? -0.503 -13.514 1.109 1.00 85.06 165 ILE A C 1
ATOM 1336 O O . ILE A 1 165 ? 0.212 -13.255 0.143 1.00 85.06 165 ILE A O 1
ATOM 1340 N N . LEU A 1 166 ? -0.642 -14.760 1.572 1.00 82.94 166 LEU A N 1
ATOM 1341 C CA . LEU A 1 166 ? 0.080 -15.904 1.013 1.00 82.94 166 LEU A CA 1
ATOM 1342 C C . LEU A 1 166 ? -0.328 -16.205 -0.430 1.00 82.94 166 LEU A C 1
ATOM 1344 O O . LEU A 1 166 ? 0.546 -16.347 -1.282 1.00 82.94 166 LEU A O 1
ATOM 1348 N N . ILE A 1 167 ? -1.630 -16.285 -0.723 1.00 83.69 167 ILE A N 1
ATOM 1349 C CA . ILE A 1 167 ? -2.127 -16.551 -2.083 1.00 83.69 167 ILE A CA 1
ATOM 1350 C C . ILE A 1 167 ? -1.629 -15.470 -3.033 1.00 83.69 167 ILE A C 1
ATOM 1352 O O . ILE A 1 167 ? -1.102 -15.771 -4.103 1.00 83.69 167 ILE A O 1
ATOM 1356 N N . VAL A 1 168 ? -1.772 -14.213 -2.625 1.00 85.44 168 VAL A N 1
ATOM 1357 C CA . VAL A 1 168 ? -1.395 -13.062 -3.429 1.00 85.44 168 VAL A CA 1
ATOM 1358 C C . VAL A 1 168 ? 0.117 -13.019 -3.668 1.00 85.44 168 VAL A C 1
ATOM 1360 O O . VAL A 1 168 ? 0.550 -12.816 -4.805 1.00 85.44 168 VAL A O 1
ATOM 1363 N N . ALA A 1 169 ? 0.927 -13.251 -2.634 1.00 86.25 169 ALA A N 1
ATOM 1364 C CA . ALA A 1 169 ? 2.381 -13.280 -2.753 1.00 86.25 169 ALA A CA 1
ATOM 1365 C C . ALA A 1 169 ? 2.844 -14.419 -3.668 1.00 86.25 169 ALA A C 1
ATOM 1367 O O . ALA A 1 169 ? 3.620 -14.188 -4.595 1.00 86.25 169 ALA A O 1
ATOM 1368 N N . VAL A 1 170 ? 2.325 -15.632 -3.461 1.00 84.88 170 VAL A N 1
ATOM 1369 C CA . VAL A 1 170 ? 2.662 -16.804 -4.279 1.00 84.88 170 VAL A CA 1
ATOM 1370 C C . VAL A 1 170 ? 2.262 -16.580 -5.735 1.00 84.88 170 VAL A C 1
ATOM 1372 O O . VAL A 1 170 ? 3.085 -16.785 -6.625 1.00 84.88 170 VAL A O 1
ATOM 1375 N N . ALA A 1 171 ? 1.043 -16.106 -5.997 1.00 85.94 171 ALA A N 1
ATOM 1376 C CA . ALA A 1 171 ? 0.588 -15.819 -7.353 1.00 85.94 171 ALA A CA 1
ATOM 1377 C C . ALA A 1 171 ? 1.464 -14.755 -8.036 1.00 85.94 171 ALA A C 1
ATOM 1379 O O . ALA A 1 171 ? 1.903 -14.960 -9.163 1.00 85.94 171 ALA A O 1
ATOM 1380 N N . THR A 1 172 ? 1.806 -13.669 -7.338 1.00 86.56 172 THR A N 1
ATOM 1381 C CA . THR A 1 172 ? 2.668 -12.604 -7.884 1.00 86.56 172 THR A CA 1
ATOM 1382 C C . THR A 1 172 ? 4.087 -13.101 -8.197 1.00 86.56 172 THR A C 1
ATOM 1384 O O . THR A 1 172 ? 4.692 -12.689 -9.186 1.00 86.56 172 THR A O 1
ATOM 1387 N N . ILE A 1 173 ? 4.630 -14.015 -7.387 1.00 85.31 173 ILE A N 1
ATOM 1388 C CA . ILE A 1 173 ? 5.953 -14.610 -7.621 1.00 85.31 173 ILE A CA 1
ATOM 1389 C C . ILE A 1 173 ? 5.926 -15.555 -8.828 1.00 85.31 173 ILE A C 1
ATOM 1391 O O . ILE A 1 173 ? 6.819 -15.472 -9.677 1.00 85.31 173 ILE A O 1
ATOM 1395 N N . LEU A 1 174 ? 4.923 -16.435 -8.907 1.00 86.31 174 LEU A N 1
ATOM 1396 C CA . LEU A 1 174 ? 4.838 -17.496 -9.916 1.00 86.31 174 LEU A CA 1
ATOM 1397 C C . LEU A 1 174 ? 4.429 -16.990 -11.301 1.00 86.31 174 LEU A C 1
ATOM 1399 O O . LEU A 1 174 ? 4.878 -17.543 -12.306 1.00 86.31 174 LEU A O 1
ATOM 1403 N N . LEU A 1 175 ? 3.590 -15.956 -11.371 1.00 85.31 175 LEU A N 1
ATOM 1404 C CA . LEU A 1 175 ? 3.172 -15.381 -12.644 1.00 85.31 175 LEU A CA 1
ATOM 1405 C C . LEU A 1 175 ? 4.356 -14.700 -13.342 1.00 85.31 175 LEU A C 1
ATOM 1407 O O . LEU A 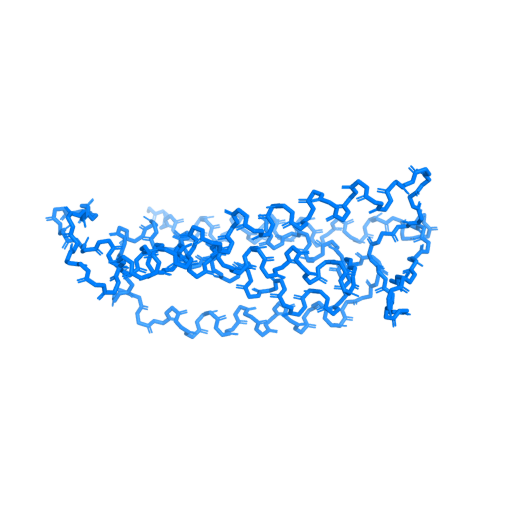1 175 ? 5.230 -14.100 -12.713 1.00 85.31 175 LEU A O 1
ATOM 1411 N N . GLN A 1 176 ? 4.402 -14.816 -14.664 1.00 86.56 176 GLN A N 1
ATOM 1412 C CA . GLN A 1 176 ? 5.393 -14.143 -15.500 1.00 86.56 176 GLN A CA 1
ATOM 1413 C C . GLN A 1 176 ? 4.800 -12.864 -16.084 1.00 86.56 176 GLN A C 1
ATOM 1415 O O . GLN A 1 176 ? 3.583 -12.767 -16.237 1.00 86.56 176 GLN A O 1
ATOM 1420 N N . TRP A 1 177 ? 5.662 -11.919 -16.456 1.00 83.69 177 TRP A N 1
ATOM 1421 C CA . TRP A 1 177 ? 5.253 -10.738 -17.213 1.00 83.69 177 TRP A CA 1
ATOM 1422 C C . TRP A 1 177 ? 4.472 -11.138 -18.477 1.00 83.69 177 TRP A C 1
ATOM 1424 O O . TRP A 1 177 ? 4.918 -12.045 -19.187 1.00 83.69 177 TRP A O 1
ATOM 1434 N N . PRO A 1 178 ? 3.329 -10.493 -18.791 1.00 85.38 178 PRO A N 1
ATOM 1435 C CA . PRO A 1 178 ? 2.677 -9.376 -18.086 1.00 85.38 178 PRO A CA 1
ATOM 1436 C C . PRO A 1 178 ? 1.619 -9.790 -17.042 1.00 85.38 178 PRO A C 1
ATOM 1438 O O . PRO A 1 178 ? 0.953 -8.936 -16.457 1.00 85.38 178 PRO A O 1
ATOM 1441 N N . TYR A 1 179 ? 1.407 -11.089 -16.830 1.00 84.38 179 TYR A N 1
ATOM 1442 C CA . TYR A 1 179 ? 0.335 -11.611 -15.978 1.00 84.38 179 TYR A CA 1
ATOM 1443 C C . TYR A 1 179 ? 0.488 -11.239 -14.509 1.00 84.38 179 TYR A C 1
ATOM 1445 O O . TYR A 1 179 ? -0.511 -10.989 -13.839 1.00 84.38 179 TYR A O 1
ATOM 1453 N N . ASP A 1 180 ? 1.718 -11.192 -14.009 1.00 87.00 180 ASP A N 1
ATOM 1454 C CA . ASP A 1 180 ? 2.020 -10.753 -12.648 1.00 87.00 180 ASP A CA 1
ATOM 1455 C C . ASP A 1 180 ? 1.592 -9.300 -12.411 1.00 87.00 180 ASP A C 1
ATOM 1457 O O . ASP A 1 180 ? 0.920 -9.020 -11.420 1.00 87.00 180 ASP A O 1
ATOM 1461 N N . ALA A 1 181 ? 1.883 -8.401 -13.349 1.00 86.75 181 ALA A N 1
ATOM 1462 C CA . ALA A 1 181 ? 1.495 -6.998 -13.275 1.00 86.75 181 ALA A CA 1
ATOM 1463 C C . ALA A 1 181 ? -0.025 -6.807 -13.307 1.00 86.75 181 ALA A C 1
ATOM 1465 O O . ALA A 1 181 ? -0.574 -6.030 -12.524 1.00 86.75 181 ALA A O 1
ATOM 1466 N N . PHE A 1 182 ? -0.726 -7.534 -14.180 1.00 84.25 182 PHE A N 1
ATOM 1467 C CA . PHE A 1 182 ? -2.185 -7.468 -14.230 1.00 84.25 182 PHE A CA 1
ATOM 1468 C C . PHE A 1 182 ? -2.841 -8.066 -12.990 1.00 84.25 182 PHE A C 1
ATOM 1470 O O . PHE A 1 182 ? -3.766 -7.469 -12.441 1.00 84.25 182 PHE A O 1
ATOM 1477 N N . PHE A 1 183 ? -2.362 -9.227 -12.538 1.00 84.19 183 PHE A N 1
ATOM 1478 C CA . PHE A 1 183 ? -2.836 -9.844 -11.307 1.00 84.19 183 PHE A CA 1
ATOM 1479 C C . PHE A 1 183 ? -2.625 -8.908 -10.120 1.00 84.19 183 PHE A C 1
ATOM 1481 O O . PHE A 1 183 ? -3.533 -8.737 -9.313 1.00 84.19 183 PHE A O 1
ATOM 1488 N N . PHE A 1 184 ? -1.460 -8.263 -10.042 1.00 84.44 184 PHE A N 1
ATOM 1489 C CA . PHE A 1 184 ? -1.177 -7.270 -9.018 1.00 84.44 184 PHE A CA 1
ATOM 1490 C C . PHE A 1 184 ? -2.112 -6.062 -9.108 1.00 84.44 184 PHE A C 1
ATOM 1492 O O . PHE A 1 184 ? -2.679 -5.647 -8.100 1.00 84.44 184 PHE A O 1
ATOM 1499 N N . LYS A 1 185 ? -2.351 -5.535 -10.314 1.00 82.38 185 LYS A N 1
ATOM 1500 C CA . LYS A 1 185 ? -3.254 -4.398 -10.521 1.00 82.38 185 LYS A CA 1
ATOM 1501 C C . LYS A 1 185 ? -4.705 -4.706 -10.146 1.00 82.38 185 LYS A C 1
ATOM 1503 O O . LYS A 1 185 ? -5.390 -3.799 -9.702 1.00 82.38 185 LYS A O 1
ATOM 1508 N N . ALA A 1 186 ? -5.161 -5.946 -10.314 1.00 78.81 186 ALA A N 1
ATOM 1509 C CA . ALA A 1 186 ? -6.522 -6.362 -9.976 1.00 78.81 186 ALA A CA 1
ATOM 1510 C C . ALA A 1 186 ? -6.787 -6.482 -8.461 1.00 78.81 186 ALA A C 1
ATOM 1512 O O . ALA A 1 186 ? -7.929 -6.705 -8.067 1.00 78.81 186 ALA A O 1
ATOM 1513 N N . GLN A 1 187 ? -5.751 -6.398 -7.618 1.00 73.44 187 GLN A N 1
ATOM 1514 C CA . GLN A 1 187 ? -5.889 -6.528 -6.163 1.00 73.44 187 GLN A CA 1
ATOM 1515 C C . GLN A 1 187 ? -6.380 -5.256 -5.464 1.00 73.44 187 GLN A C 1
ATOM 1517 O O . GLN A 1 187 ? -6.892 -5.383 -4.353 1.00 73.44 187 GLN A O 1
ATOM 1522 N N . GLY A 1 188 ? -6.187 -4.081 -6.073 1.00 60.19 188 GLY A N 1
ATOM 1523 C CA . GLY A 1 188 ? -6.651 -2.781 -5.571 1.00 60.19 188 GLY A CA 1
ATOM 1524 C C . GLY A 1 188 ? -7.746 -2.209 -6.455 1.00 60.19 188 GLY A C 1
ATOM 1525 O O . GLY A 1 188 ? -8.656 -1.552 -5.911 1.00 60.19 188 GLY A O 1
#

Solvent-accessible surface area (backbone atoms only — not comparable to full-atom values): 10366 Å² total; per-residue (Å²): 130,84,59,63,67,59,54,52,53,48,54,50,52,52,52,52,48,50,57,59,50,50,62,77,72,53,70,66,90,74,58,74,69,58,36,56,18,91,78,66,63,43,66,27,69,47,55,84,63,83,90,64,57,62,67,63,51,50,52,51,35,53,54,52,17,49,66,22,31,55,56,14,49,53,45,36,54,48,54,74,73,48,82,70,91,51,63,30,75,41,97,91,42,79,28,60,39,46,66,52,49,41,47,53,13,51,38,32,30,39,52,14,52,47,40,53,38,38,72,52,42,24,62,23,66,72,30,44,69,55,45,51,59,43,48,50,41,52,53,52,52,53,53,23,63,75,51,35,46,43,64,80,83,44,86,54,51,67,58,54,49,51,51,48,54,49,54,52,50,52,49,43,67,72,38,53,90,66,53,21,52,52,57,58,59,72,68,111

Nearest PDB structures (foldseek):
  7mtq-assembly1_B  TM=5.356E-01  e=1.476E+00  Homo sapiens
  6wvg-assembly1_A  TM=3.816E-01  e=5.918E-01  Aequorea victoria
  4xnv-assembly1_A  TM=4.387E-01  e=1.830E+00  Homo sapiens
  1f1m-assembly2_D  TM=3.510E-01  e=2.150E+00  Borreliella burgdorferi
  6pl6-assembly1_A  TM=2.353E-01  e=1.931E+00  Thermus thermophilus HB8

Secondary structure (DSSP, 8-state):
---HHHHHHHHHHHHHHHHHHHHHHS-GGGSPPPPBPTTT--BBSS---TT--HHHHHHHHHHHHHHHHHHHHHHHHHHHHS--S-EEEETTEEEETHHHHHHHHHHHHHHHHHHHHHHHH-SBHHHHHHHHHHHHHHHHHHHHHHTTT-STT-TTHHHHHHHHHHHHHHHHHHPPTTHHHHHHHTT-

Organism: NCBI:txid1433469

Sequence (188 aa):
MINYRYFVSFVFLVLLGGVLFSFSIANLSKFPSPVNATLTNFPTWHPEIQNFNLQIWYSIIVFTSFLQIVPGILMLIWTLKYETLNVFIFNNEKTPTTTFNKLLAGYSIMTGIIAVTLIIFDLGKLFASLAIMHNYFEVIIMILLHQGGNLATNNNILQYSIIYILIVAVATILLQWPYDAFFFKAQG

Foldseek 3Di:
DPDVVVVVVVVVVVVVVVLVVVVVVDDQVPDDAFFAQPAPRHTAQDHDDPPDDPVVLLVVLLVQLCVQQVVLVVLLVDLVPDFAPDWFADPNDTHGCSVLSNLSSVLSNLSSVLSVLCNNGNHALVSLLSCLVNLLSVVVNVVCVVVRNDPPVCPCSVVVSVVSSVVLNVCLVPDDPPVSVSSSVVSD

pLDDT: mean 84.13, std 9.95, range [49.09, 98.12]